Protein AF-K1ZB57-F1 (afdb_monomer)

pLDDT: mean 77.75, std 19.54, range [36.69, 97.5]

Mean predicted aligned error: 18.82 Å

Nearest PDB structures (foldseek):
  8wiw-assembly1_Z  TM=5.796E-01  e=3.115E-02  Salmonella enterica subsp. enterica serovar Typhimurium str. LT2
  8vib-assembly1_G  TM=6.689E-01  e=2.866E-01  Salmonella enterica subsp. enterica serovar Typhimurium

Radius of gyration: 45.3 Å; Cα contacts (8 Å, |Δi|>4): 46; chains: 1; bounding box: 82×25×127 Å

Foldseek 3Di:
DVVVVVVVVVVVVVVPDPPPPDPPPPDPDDDPDDDDDDDDDPPPDPPDPPDPVVVVVVVVVVVVVVVVVVVVVVVVVVVVVVVVVVVVVVVVVVVVVVVVVVVVVVVVVLVVVVVVLVVVVCCLVPPPVLVVVLVVLLPDDLLVSQVVLVVDDLVSSLSSLVNHDPVSSVSNLVNHDVVVSVVSVVCNVVPVCSVVVSPPPDD

Structure (mmCIF, N/CA/C/O backbone):
data_AF-K1ZB57-F1
#
_entry.id   AF-K1ZB57-F1
#
loop_
_atom_site.group_PDB
_atom_site.id
_atom_site.type_symbol
_atom_site.label_atom_id
_atom_site.label_alt_id
_atom_site.label_comp_id
_atom_site.label_asym_id
_atom_site.label_entity_id
_atom_site.label_seq_id
_atom_site.pdbx_PDB_ins_code
_atom_site.Cartn_x
_atom_site.Cartn_y
_atom_site.Cartn_z
_atom_site.occupancy
_atom_site.B_iso_or_equiv
_atom_site.auth_seq_id
_atom_site.auth_comp_id
_atom_site.auth_asym_id
_atom_site.auth_atom_id
_atom_site.pdbx_PDB_model_num
ATOM 1 N N . MET A 1 1 ? -16.389 -3.409 -27.175 1.00 56.75 1 MET A N 1
ATOM 2 C CA . MET A 1 1 ? -15.040 -2.870 -26.870 1.00 56.75 1 MET A CA 1
ATOM 3 C C . MET A 1 1 ? -13.930 -3.531 -27.690 1.00 56.75 1 MET A C 1
ATOM 5 O O . MET A 1 1 ? -13.145 -2.800 -28.272 1.00 56.75 1 MET A O 1
ATOM 9 N N . LYS A 1 2 ? -13.883 -4.867 -27.835 1.00 55.66 2 LYS A N 1
ATOM 10 C CA . LYS A 1 2 ? -12.853 -5.558 -28.648 1.00 55.66 2 LYS A CA 1
ATOM 11 C C . LYS A 1 2 ? -12.870 -5.221 -30.154 1.00 55.66 2 LYS A C 1
ATOM 13 O O . LYS A 1 2 ? -11.812 -5.126 -30.757 1.00 55.66 2 LYS A O 1
ATOM 18 N N . THR A 1 3 ? -14.037 -4.968 -30.748 1.00 61.59 3 THR A N 1
ATOM 19 C CA . THR A 1 3 ? -14.171 -4.613 -32.178 1.00 61.59 3 THR A CA 1
ATOM 20 C C . THR A 1 3 ? -13.650 -3.214 -32.516 1.00 61.59 3 THR A C 1
ATOM 22 O O . THR A 1 3 ? -13.116 -3.002 -33.598 1.00 61.59 3 THR A O 1
ATOM 25 N N . ILE A 1 4 ? -13.740 -2.276 -31.570 1.00 71.12 4 ILE A N 1
ATOM 26 C CA . ILE A 1 4 ? -13.261 -0.897 -31.745 1.00 71.12 4 ILE A CA 1
ATOM 27 C C . ILE A 1 4 ? -11.726 -0.871 -31.746 1.00 71.12 4 ILE A C 1
ATOM 29 O O . ILE A 1 4 ? -11.122 -0.207 -32.577 1.00 71.12 4 ILE A O 1
ATOM 33 N N . ILE A 1 5 ? -11.089 -1.670 -30.884 1.00 75.94 5 ILE A N 1
ATOM 34 C CA . ILE A 1 5 ? -9.623 -1.765 -30.796 1.00 75.94 5 ILE A CA 1
ATOM 35 C C . ILE A 1 5 ? -9.030 -2.383 -32.073 1.00 75.94 5 ILE A C 1
ATOM 37 O O . ILE A 1 5 ? -8.025 -1.893 -32.577 1.00 75.94 5 ILE A O 1
ATOM 41 N N . ILE A 1 6 ? -9.680 -3.403 -32.644 1.00 73.00 6 ILE A N 1
ATOM 42 C CA . ILE A 1 6 ? -9.234 -4.034 -33.899 1.00 73.00 6 ILE A CA 1
ATOM 43 C C . ILE A 1 6 ? -9.398 -3.074 -35.087 1.00 73.00 6 ILE A C 1
ATOM 45 O O . ILE A 1 6 ? -8.512 -2.999 -35.933 1.00 73.00 6 ILE A O 1
ATOM 49 N N . SER A 1 7 ? -10.479 -2.287 -35.124 1.00 72.69 7 SER A N 1
ATOM 50 C CA . SER A 1 7 ? -10.688 -1.263 -36.156 1.00 72.69 7 SER A CA 1
ATOM 51 C C . SER A 1 7 ? -9.638 -0.153 -36.095 1.00 72.69 7 SER A C 1
ATOM 53 O O . SER A 1 7 ? -9.154 0.277 -37.136 1.00 72.69 7 SER A O 1
ATOM 55 N N . VAL A 1 8 ? -9.268 0.306 -34.896 1.00 74.38 8 VAL A N 1
ATOM 56 C CA . VAL A 1 8 ? -8.243 1.348 -34.723 1.00 74.38 8 VAL A CA 1
ATOM 57 C C . VAL A 1 8 ? -6.857 0.817 -35.096 1.00 74.38 8 VAL A C 1
ATOM 59 O O . VAL A 1 8 ? -6.094 1.533 -35.733 1.00 74.38 8 VAL A O 1
ATOM 62 N N . LEU A 1 9 ? -6.560 -0.452 -34.793 1.00 69.88 9 LEU A N 1
ATOM 63 C CA . LEU A 1 9 ? -5.307 -1.108 -35.179 1.00 69.88 9 LEU A CA 1
ATOM 64 C C . LEU A 1 9 ? -5.180 -1.275 -36.707 1.00 69.88 9 LEU A C 1
ATOM 66 O O . LEU A 1 9 ? -4.103 -1.069 -37.260 1.00 69.88 9 LEU A O 1
ATOM 70 N N . LEU A 1 10 ? -6.283 -1.595 -37.396 1.00 65.06 10 LEU A N 1
ATOM 71 C CA . LEU A 1 10 ? -6.334 -1.709 -38.861 1.00 65.06 10 LEU A CA 1
ATOM 72 C C . LEU A 1 10 ? -6.166 -0.352 -39.560 1.00 65.06 10 LEU A C 1
ATOM 74 O O . LEU A 1 10 ? -5.477 -0.256 -40.576 1.00 65.06 10 LEU A O 1
ATOM 78 N N . ILE A 1 11 ? -6.742 0.708 -38.989 1.00 69.75 11 ILE A N 1
ATOM 79 C CA . ILE A 1 11 ? -6.579 2.075 -39.496 1.00 69.75 11 ILE A CA 1
ATOM 80 C C . ILE A 1 11 ? -5.142 2.566 -39.249 1.00 69.75 11 ILE A C 1
ATOM 82 O O . ILE A 1 11 ? -4.538 3.119 -40.162 1.00 69.75 11 ILE A O 1
ATOM 86 N N . LEU A 1 12 ? -4.542 2.288 -38.083 1.00 63.03 12 LEU A N 1
ATOM 87 C CA . LEU A 1 12 ? -3.146 2.660 -37.799 1.00 63.03 12 LEU A CA 1
ATOM 88 C C . LEU A 1 12 ? -2.140 1.940 -38.713 1.00 63.03 12 LEU A C 1
ATOM 90 O O . LEU A 1 12 ? -1.163 2.545 -39.142 1.00 63.03 12 LEU A O 1
ATOM 94 N N . MET A 1 13 ? -2.398 0.672 -39.049 1.00 63.56 13 MET A N 1
ATOM 95 C CA . MET A 1 13 ? -1.568 -0.106 -39.981 1.00 63.56 13 MET A CA 1
ATOM 96 C C . MET A 1 13 ? -1.677 0.374 -41.434 1.00 63.56 13 MET A C 1
ATOM 98 O O . MET A 1 13 ? -0.762 0.153 -42.218 1.00 63.56 13 MET A O 1
ATOM 102 N N . SER A 1 14 ? -2.755 1.081 -41.784 1.00 58.41 14 SER A N 1
ATOM 103 C CA . SER A 1 14 ? -2.936 1.675 -43.117 1.00 58.41 14 SER A CA 1
ATOM 104 C C . SER A 1 14 ? -2.217 3.024 -43.275 1.00 58.41 14 SER A C 1
ATOM 106 O O . SER A 1 14 ? -2.004 3.467 -44.398 1.00 58.41 14 SER A O 1
ATOM 108 N N . LEU A 1 15 ? -1.831 3.679 -42.170 1.00 58.81 15 LEU A N 1
ATOM 109 C CA . LEU A 1 15 ? -1.090 4.950 -42.178 1.00 58.81 15 LEU A CA 1
ATOM 110 C C . LEU A 1 15 ? 0.438 4.783 -42.109 1.00 58.81 15 LEU A C 1
ATOM 112 O O . LEU A 1 15 ? 1.160 5.768 -42.244 1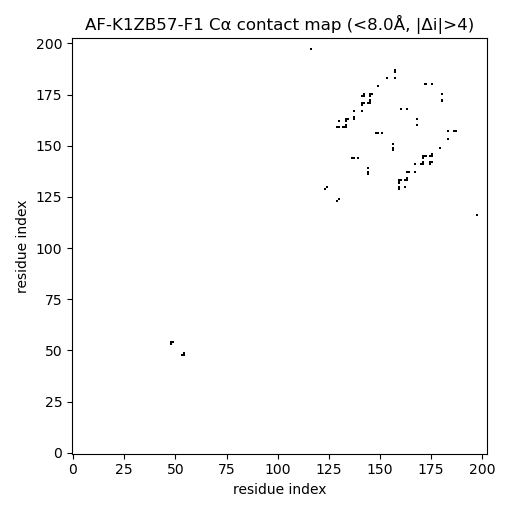.00 58.81 15 LEU A O 1
ATOM 116 N N . LEU A 1 16 ? 0.939 3.559 -41.919 1.00 51.00 16 LEU A N 1
ATOM 117 C CA . LEU A 1 16 ? 2.369 3.261 -41.800 1.00 51.00 16 LEU A CA 1
ATOM 118 C C . LEU A 1 16 ? 2.922 2.568 -43.053 1.00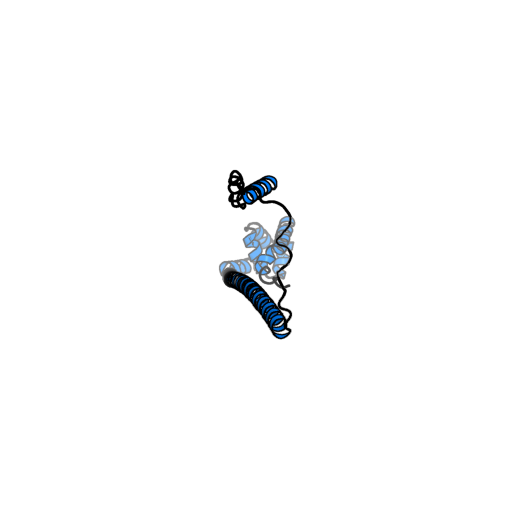 51.00 16 LEU A C 1
ATOM 120 O O . LEU A 1 16 ? 3.693 1.616 -42.973 1.00 51.00 16 LEU A O 1
ATOM 124 N N . ILE A 1 17 ? 2.509 3.049 -44.224 1.00 62.78 17 ILE A N 1
ATOM 125 C CA . ILE A 1 17 ? 3.143 2.729 -45.502 1.00 62.78 17 ILE A CA 1
ATOM 126 C C . ILE A 1 17 ? 3.428 4.071 -46.179 1.00 62.78 17 ILE A C 1
ATOM 128 O O . ILE A 1 17 ? 2.481 4.769 -46.544 1.00 62.78 17 ILE A O 1
ATOM 132 N N . PRO A 1 18 ? 4.695 4.496 -46.327 1.00 53.31 18 PRO A N 1
ATOM 133 C CA . PRO A 1 18 ? 4.988 5.670 -47.132 1.00 53.31 18 PRO A CA 1
ATOM 134 C C . PRO A 1 18 ? 4.554 5.402 -48.581 1.00 53.31 18 PRO A C 1
ATOM 136 O O . PRO A 1 18 ? 5.061 4.491 -49.234 1.00 53.31 18 PRO A O 1
ATOM 139 N N . CYS A 1 19 ? 3.616 6.215 -49.075 1.00 49.28 19 CYS A N 1
ATOM 140 C CA . CYS A 1 19 ? 3.081 6.241 -50.442 1.00 49.28 19 CYS A CA 1
ATOM 141 C C . CYS A 1 19 ? 4.107 6.640 -51.528 1.00 49.28 19 CYS A C 1
ATOM 143 O O . CYS A 1 19 ? 3.753 7.333 -52.473 1.00 49.28 19 CYS A O 1
ATOM 145 N N . ASN A 1 20 ? 5.363 6.199 -51.448 1.00 52.25 20 ASN A N 1
ATOM 146 C CA . ASN A 1 20 ? 6.396 6.518 -52.443 1.00 52.25 20 ASN A CA 1
ATOM 147 C C . ASN A 1 20 ? 6.833 5.294 -53.249 1.00 52.25 20 ASN A C 1
ATOM 149 O O . ASN A 1 20 ? 8.022 5.069 -53.464 1.00 52.25 20 ASN A O 1
ATOM 153 N N . LEU A 1 21 ? 5.873 4.497 -53.716 1.00 45.72 21 LEU A N 1
ATOM 154 C CA . LEU A 1 21 ? 6.177 3.400 -54.634 1.00 45.72 21 LEU A CA 1
ATOM 155 C C . LEU A 1 21 ? 5.156 3.256 -55.766 1.00 45.72 21 LEU A C 1
ATOM 157 O O . LEU A 1 21 ? 4.854 2.141 -56.174 1.00 45.72 21 LEU A O 1
ATOM 161 N N . LEU A 1 22 ? 4.618 4.372 -56.270 1.00 44.94 22 LEU A N 1
ATOM 162 C CA . LEU A 1 22 ? 3.714 4.349 -57.426 1.00 44.94 22 LEU A CA 1
ATOM 163 C C . LEU A 1 22 ? 3.945 5.478 -58.448 1.00 44.94 22 LEU A C 1
ATOM 165 O O . LEU A 1 22 ? 3.031 5.790 -59.195 1.00 44.94 22 LEU A O 1
ATOM 169 N N . ASP A 1 23 ? 5.158 6.041 -58.522 1.00 41.22 23 ASP A N 1
ATOM 170 C CA . ASP A 1 23 ? 5.529 7.028 -59.562 1.00 41.22 23 ASP A CA 1
ATOM 171 C C . ASP A 1 23 ? 6.801 6.665 -60.355 1.00 41.22 23 ASP A C 1
ATOM 173 O O . ASP A 1 23 ? 7.298 7.452 -61.154 1.00 41.22 23 ASP A O 1
ATOM 177 N N . ALA A 1 24 ? 7.330 5.447 -60.199 1.00 36.88 24 ALA A N 1
ATOM 178 C CA . ALA A 1 24 ? 8.541 5.011 -60.911 1.00 36.88 24 ALA A CA 1
ATOM 179 C C . ALA A 1 24 ? 8.282 3.995 -62.042 1.00 36.88 24 ALA A C 1
ATOM 181 O O . ALA A 1 24 ? 9.225 3.380 -62.531 1.00 36.88 24 ALA A O 1
ATOM 182 N N . VAL A 1 25 ? 7.025 3.805 -62.470 1.00 42.25 25 VAL A N 1
ATOM 183 C CA . VAL A 1 25 ? 6.668 2.880 -63.573 1.00 42.25 25 VAL A CA 1
ATOM 184 C C . VAL A 1 25 ? 6.238 3.606 -64.856 1.00 42.25 25 VAL A C 1
ATOM 186 O O . VAL A 1 25 ? 5.776 2.975 -65.799 1.00 42.25 25 VAL A O 1
ATOM 189 N N . ALA A 1 26 ? 6.421 4.924 -64.929 1.00 40.25 26 ALA A N 1
ATOM 190 C CA . ALA A 1 26 ? 6.058 5.738 -66.088 1.00 40.25 26 ALA A CA 1
ATOM 191 C C . ALA A 1 26 ? 7.267 6.518 -66.630 1.00 40.25 26 ALA A C 1
ATOM 193 O O . ALA A 1 26 ? 7.236 7.736 -66.707 1.00 40.25 26 ALA A O 1
ATOM 194 N N . TYR A 1 27 ? 8.355 5.821 -66.965 1.00 40.69 27 TYR A N 1
ATOM 195 C CA . TYR A 1 27 ? 9.405 6.332 -67.863 1.00 40.69 27 TYR A CA 1
ATOM 196 C C . TYR A 1 27 ? 10.178 5.147 -68.459 1.00 40.69 27 TYR A C 1
ATOM 198 O O . TYR A 1 27 ? 11.366 4.941 -68.231 1.00 40.69 27 TYR A O 1
ATOM 206 N N . ALA A 1 28 ? 9.455 4.296 -69.181 1.00 41.28 28 ALA A N 1
ATOM 207 C CA . ALA A 1 28 ? 10.030 3.214 -69.966 1.00 41.28 28 ALA A CA 1
ATOM 208 C C . ALA A 1 28 ? 9.318 3.152 -71.316 1.00 41.28 28 ALA A C 1
ATOM 210 O O . ALA A 1 28 ? 8.694 2.155 -71.651 1.00 41.28 28 ALA A O 1
ATOM 211 N N . GLU A 1 29 ? 9.386 4.232 -72.086 1.00 47.94 29 GLU A N 1
ATOM 212 C CA . GLU A 1 29 ? 9.063 4.164 -73.503 1.00 47.94 29 GLU A CA 1
ATOM 213 C C . GLU A 1 29 ? 9.848 5.243 -74.253 1.00 47.94 29 GLU A C 1
ATOM 215 O O . GLU A 1 29 ? 9.957 6.375 -73.792 1.00 47.94 29 GLU A O 1
ATOM 220 N N . GLU A 1 30 ? 10.409 4.840 -75.394 1.00 42.56 30 GLU A N 1
ATOM 221 C CA . GLU A 1 30 ? 10.991 5.688 -76.441 1.00 42.56 30 GLU A CA 1
ATOM 222 C C . GLU A 1 30 ? 12.479 6.093 -76.333 1.00 42.56 30 GLU A C 1
ATOM 224 O O . GLU A 1 30 ? 12.856 7.236 -76.099 1.00 42.56 30 GLU A O 1
ATOM 229 N N . ALA A 1 31 ? 13.357 5.132 -76.650 1.00 37.31 31 ALA A N 1
ATOM 230 C CA . ALA A 1 31 ? 14.605 5.405 -77.377 1.00 37.31 31 ALA A CA 1
ATOM 231 C C . ALA A 1 31 ? 15.022 4.184 -78.221 1.00 37.31 31 ALA A C 1
ATOM 233 O O . ALA A 1 31 ? 16.091 3.593 -78.057 1.00 37.31 31 ALA A O 1
ATOM 234 N N . THR A 1 32 ? 14.147 3.778 -79.141 1.00 49.09 32 THR A N 1
ATOM 235 C CA . THR A 1 32 ? 14.482 2.883 -80.252 1.00 49.09 32 THR A CA 1
ATOM 236 C C . THR A 1 32 ? 15.216 3.666 -81.337 1.00 49.09 32 THR A C 1
ATOM 238 O O . THR A 1 32 ? 14.582 4.276 -82.191 1.00 49.09 32 THR A O 1
ATOM 241 N N . ALA A 1 33 ? 16.549 3.638 -81.319 1.00 43.62 33 ALA A N 1
ATOM 242 C CA . ALA A 1 33 ? 17.384 3.813 -82.512 1.00 43.62 33 ALA A CA 1
ATOM 243 C C . ALA A 1 33 ? 18.835 3.414 -82.197 1.00 43.62 33 ALA A C 1
ATOM 245 O O . ALA A 1 33 ? 19.679 4.255 -81.896 1.00 43.62 33 ALA A O 1
ATOM 246 N N . ARG A 1 34 ? 19.146 2.115 -82.276 1.00 39.38 34 ARG A N 1
ATOM 247 C CA . ARG A 1 34 ? 20.519 1.674 -82.561 1.00 39.38 34 ARG A CA 1
ATOM 248 C C . ARG A 1 34 ? 20.578 1.242 -84.026 1.00 39.38 34 ARG A C 1
ATOM 250 O O . ARG A 1 34 ? 19.702 0.482 -84.442 1.00 39.38 34 ARG A O 1
ATOM 257 N N . PRO A 1 35 ? 21.561 1.718 -84.807 1.00 41.19 35 PRO A N 1
ATOM 258 C CA . PRO A 1 35 ? 21.750 1.255 -86.169 1.00 41.19 35 PRO A CA 1
ATOM 259 C C . PRO A 1 35 ? 22.158 -0.219 -86.140 1.00 41.19 35 PRO A C 1
ATOM 261 O O . PRO A 1 35 ? 23.024 -0.628 -85.367 1.00 41.19 35 PRO A O 1
ATOM 264 N N . SER A 1 36 ? 21.498 -1.010 -86.978 1.00 52.06 36 SER A N 1
ATOM 265 C CA . SER A 1 36 ? 21.870 -2.383 -87.290 1.00 52.06 36 SER A CA 1
ATOM 266 C C . SER A 1 36 ? 23.306 -2.427 -87.820 1.00 52.06 36 SER A C 1
ATOM 268 O O . SER A 1 36 ? 23.571 -1.892 -88.897 1.00 52.06 36 SER A O 1
ATOM 270 N N . LEU A 1 37 ? 24.210 -3.089 -87.099 1.00 42.03 37 LEU A N 1
ATOM 271 C CA . LEU A 1 37 ? 25.455 -3.611 -87.661 1.00 42.03 37 LEU A CA 1
ATOM 272 C C . LEU A 1 37 ? 25.534 -5.113 -87.403 1.00 42.03 37 LEU A C 1
ATOM 274 O O . LEU A 1 37 ? 25.059 -5.616 -86.386 1.00 42.03 37 LEU A O 1
ATOM 278 N N . SER A 1 38 ? 26.032 -5.798 -88.425 1.00 45.72 38 SER A N 1
ATOM 279 C CA . SER A 1 38 ? 25.904 -7.225 -88.668 1.00 45.72 38 SER A CA 1
ATOM 280 C C . SER A 1 38 ? 26.697 -8.093 -87.686 1.00 45.72 38 SER A C 1
ATOM 282 O O . SER A 1 38 ? 27.644 -7.613 -87.063 1.00 45.72 38 SER A O 1
ATOM 284 N N . PRO A 1 39 ? 26.327 -9.382 -87.579 1.00 57.97 39 PRO A N 1
ATOM 285 C CA . PRO A 1 39 ? 27.068 -10.379 -86.818 1.00 57.97 39 PRO A CA 1
ATOM 286 C C . PRO A 1 39 ? 28.473 -10.583 -87.392 1.00 57.97 39 PRO A C 1
ATOM 288 O O . PRO A 1 39 ? 28.676 -10.428 -88.593 1.00 57.97 39 PRO A O 1
ATOM 291 N N . ASP A 1 40 ? 29.380 -11.011 -86.517 1.00 45.41 40 ASP A N 1
ATOM 292 C CA . ASP A 1 40 ? 30.661 -11.644 -86.845 1.00 45.41 40 ASP A CA 1
ATOM 293 C C . ASP A 1 40 ? 31.819 -10.694 -87.194 1.00 45.41 40 ASP A C 1
ATOM 295 O O . ASP A 1 40 ? 32.168 -10.591 -88.358 1.00 45.41 40 ASP A O 1
ATOM 299 N N . GLU A 1 41 ? 32.468 -10.063 -86.192 1.00 50.34 41 GLU A N 1
ATOM 300 C CA . GLU A 1 41 ? 33.947 -9.880 -86.212 1.00 50.34 41 GLU A CA 1
ATOM 301 C C . GLU A 1 41 ? 34.644 -9.289 -84.958 1.00 50.34 41 GLU A C 1
ATOM 303 O O . GLU A 1 41 ? 35.818 -8.954 -85.038 1.00 50.34 41 GLU A O 1
ATOM 308 N N . GLU A 1 42 ? 34.041 -9.223 -83.760 1.00 42.28 42 GLU A N 1
ATOM 309 C CA . GLU A 1 42 ? 34.760 -8.699 -82.565 1.00 42.28 42 GLU A CA 1
ATOM 310 C C . GLU A 1 42 ? 34.701 -9.599 -81.314 1.00 42.28 42 GLU A C 1
ATOM 312 O O . GLU A 1 42 ? 34.558 -9.139 -80.186 1.00 42.28 42 GLU A O 1
ATOM 317 N N . LEU A 1 43 ? 34.876 -10.915 -81.481 1.00 50.06 43 LEU A N 1
ATOM 318 C CA . LEU A 1 43 ? 35.172 -11.835 -80.362 1.00 50.06 43 LEU A CA 1
ATOM 319 C C . LEU A 1 43 ? 36.491 -12.596 -80.543 1.00 50.06 43 LEU A C 1
ATOM 321 O O . LEU A 1 43 ? 36.644 -13.742 -80.123 1.00 50.06 43 LEU A O 1
ATOM 325 N N . LYS A 1 44 ? 37.484 -11.950 -81.156 1.00 51.44 44 LYS A N 1
ATOM 326 C CA . LYS A 1 44 ? 38.844 -12.487 -81.250 1.00 51.44 44 LYS A CA 1
ATOM 327 C C . LYS A 1 44 ? 39.870 -11.366 -81.179 1.00 51.44 44 LYS A C 1
ATOM 329 O O . LYS A 1 44 ? 40.502 -11.071 -82.177 1.00 51.44 44 LYS A O 1
ATOM 334 N N . ASN A 1 45 ? 40.007 -10.739 -80.011 1.00 50.69 45 ASN A N 1
ATOM 335 C CA . ASN A 1 45 ? 41.282 -10.230 -79.482 1.00 50.69 45 ASN A CA 1
ATOM 336 C C . ASN A 1 45 ? 41.034 -9.417 -78.199 1.00 50.69 45 ASN A C 1
ATOM 338 O O . ASN A 1 45 ? 41.213 -8.204 -78.166 1.00 50.69 45 ASN A O 1
ATOM 342 N N . ILE A 1 46 ? 40.626 -10.091 -77.128 1.00 44.72 46 ILE A N 1
ATOM 343 C CA . ILE A 1 46 ? 40.926 -9.605 -75.781 1.00 44.72 46 ILE A CA 1
ATOM 344 C C . ILE A 1 46 ? 41.855 -10.664 -75.206 1.00 44.72 46 ILE A C 1
ATOM 346 O O . ILE A 1 46 ? 41.413 -11.629 -74.587 1.00 44.72 46 ILE A O 1
ATOM 350 N N . ASN A 1 47 ? 43.144 -10.566 -75.534 1.00 61.38 47 ASN A N 1
ATOM 351 C CA . ASN A 1 47 ? 44.156 -11.375 -74.869 1.00 61.38 47 ASN A CA 1
ATOM 352 C C . ASN A 1 47 ? 44.080 -11.055 -73.372 1.00 61.38 47 ASN A C 1
ATOM 354 O O . ASN A 1 47 ? 44.419 -9.948 -72.957 1.00 61.38 47 ASN A O 1
ATOM 358 N N . ALA A 1 48 ? 43.607 -12.013 -72.572 1.00 57.47 48 ALA A N 1
ATOM 359 C CA . ALA A 1 48 ? 43.806 -11.973 -71.133 1.00 57.47 48 ALA A CA 1
ATOM 360 C C . ALA A 1 48 ? 45.322 -11.858 -70.870 1.00 57.47 48 ALA A C 1
ATOM 362 O O . ALA A 1 48 ? 46.091 -12.559 -71.544 1.00 57.47 48 ALA A O 1
ATOM 363 N N . PRO A 1 49 ? 45.764 -10.982 -69.948 1.00 55.50 49 PRO A N 1
ATOM 364 C CA . PRO A 1 49 ? 47.181 -10.798 -69.655 1.00 55.50 49 PRO A CA 1
ATOM 365 C C . PRO A 1 49 ? 47.788 -12.159 -69.304 1.00 55.50 49 PRO A C 1
ATOM 367 O O . PRO A 1 49 ? 47.365 -12.829 -68.365 1.00 55.50 49 PRO A O 1
ATOM 370 N N . THR A 1 50 ? 48.682 -12.636 -70.171 1.00 59.19 50 THR A N 1
ATOM 371 C CA . THR A 1 50 ? 49.225 -14.006 -70.135 1.00 59.19 50 THR A CA 1
ATOM 372 C C . THR A 1 50 ? 50.558 -14.064 -69.377 1.00 59.19 50 THR A C 1
ATOM 374 O O . THR A 1 50 ? 51.271 -15.066 -69.418 1.00 59.19 50 THR A O 1
ATOM 377 N N . ASP A 1 51 ? 50.914 -12.983 -68.689 1.00 65.81 51 ASP A N 1
ATOM 378 C CA . ASP A 1 51 ? 52.050 -12.858 -67.791 1.00 65.81 51 ASP A CA 1
ATOM 379 C C . ASP A 1 51 ? 51.607 -13.072 -66.334 1.00 65.81 51 ASP A C 1
ATOM 381 O O . ASP A 1 51 ? 50.608 -12.530 -65.859 1.00 65.81 51 ASP A O 1
ATOM 385 N N . ARG A 1 52 ? 52.353 -13.920 -65.614 1.00 63.81 52 ARG A N 1
ATOM 386 C CA . ARG A 1 52 ? 52.020 -14.341 -64.240 1.00 63.81 52 ARG A CA 1
ATOM 387 C C . ARG A 1 52 ? 51.913 -13.160 -63.273 1.00 63.81 52 ARG A C 1
ATOM 389 O O . ARG A 1 52 ? 51.017 -13.156 -62.441 1.00 63.81 52 ARG A O 1
ATOM 396 N N . GLU A 1 53 ? 52.773 -12.156 -63.430 1.00 72.88 53 GLU A N 1
ATOM 397 C CA . GLU A 1 53 ? 52.810 -10.971 -62.563 1.00 72.88 53 GLU A CA 1
ATOM 398 C C . GLU A 1 53 ? 51.538 -10.122 -62.672 1.00 72.88 53 GLU A C 1
ATOM 400 O O . GLU A 1 53 ? 51.004 -9.688 -61.651 1.00 72.88 53 GLU A O 1
ATOM 405 N N . SER A 1 54 ? 50.996 -9.938 -63.881 1.00 71.06 54 SER A N 1
ATOM 406 C CA . SER A 1 54 ? 49.723 -9.236 -64.063 1.00 71.06 54 SER A CA 1
ATOM 407 C C . SER A 1 54 ? 48.566 -10.004 -63.422 1.00 71.06 54 SER A C 1
ATOM 409 O O . SER A 1 54 ? 47.746 -9.408 -62.728 1.00 71.06 54 SER A O 1
ATOM 411 N N . ASN A 1 55 ? 48.511 -11.330 -63.587 1.00 80.62 55 ASN A N 1
ATOM 412 C CA . ASN A 1 55 ? 47.466 -12.160 -62.981 1.00 80.62 55 ASN A CA 1
ATOM 413 C C . ASN A 1 55 ? 47.522 -12.154 -61.438 1.00 80.62 55 ASN A C 1
ATOM 415 O O . ASN A 1 55 ? 46.478 -12.065 -60.793 1.00 80.62 55 ASN A O 1
ATOM 419 N N . ASP A 1 56 ? 48.721 -12.179 -60.850 1.00 86.12 56 ASP A N 1
ATOM 420 C CA . ASP A 1 56 ? 48.911 -12.076 -59.397 1.00 86.12 56 ASP A CA 1
ATOM 421 C C . ASP A 1 56 ? 48.454 -10.704 -58.864 1.00 86.12 56 ASP A C 1
ATOM 423 O O . ASP A 1 56 ? 47.768 -10.635 -57.841 1.00 86.12 56 ASP A O 1
ATOM 427 N N . LEU A 1 57 ? 48.712 -9.619 -59.608 1.00 86.44 57 LEU A N 1
ATOM 428 C CA . LEU A 1 57 ? 48.227 -8.276 -59.274 1.00 86.44 57 LEU A CA 1
ATOM 429 C C . LEU A 1 57 ? 46.690 -8.173 -59.308 1.00 86.44 57 LEU A C 1
ATOM 431 O O . LEU A 1 57 ? 46.098 -7.556 -58.420 1.00 86.44 57 LEU A O 1
ATOM 435 N N . TYR A 1 58 ? 46.024 -8.791 -60.292 1.00 85.62 58 TYR A N 1
ATOM 436 C CA . TYR A 1 58 ? 44.554 -8.837 -60.341 1.00 85.62 58 TYR A CA 1
ATOM 437 C C . TYR A 1 58 ? 43.958 -9.632 -59.173 1.00 85.62 58 TYR A C 1
ATOM 439 O O . TYR A 1 58 ? 42.939 -9.222 -58.613 1.00 85.62 58 TYR A O 1
ATOM 447 N N . ILE A 1 59 ? 44.587 -10.745 -58.782 1.00 88.56 59 ILE A N 1
ATOM 448 C CA . ILE A 1 59 ? 44.150 -11.569 -57.647 1.00 88.56 59 ILE A CA 1
ATOM 449 C C . ILE A 1 59 ? 44.310 -10.806 -56.325 1.00 88.56 59 ILE A C 1
ATOM 451 O O . ILE A 1 59 ? 43.413 -10.844 -55.479 1.00 88.56 59 ILE A O 1
ATOM 455 N N . ASP A 1 60 ? 45.425 -10.101 -56.142 1.00 91.94 60 ASP A N 1
ATOM 456 C CA . ASP A 1 60 ? 45.668 -9.300 -54.943 1.00 91.94 60 ASP A CA 1
ATOM 457 C C . ASP A 1 60 ? 44.707 -8.110 -54.848 1.00 91.94 60 ASP A C 1
ATOM 459 O O . ASP A 1 60 ? 44.137 -7.872 -53.779 1.00 91.94 60 ASP A O 1
ATOM 463 N N . LEU A 1 61 ? 44.433 -7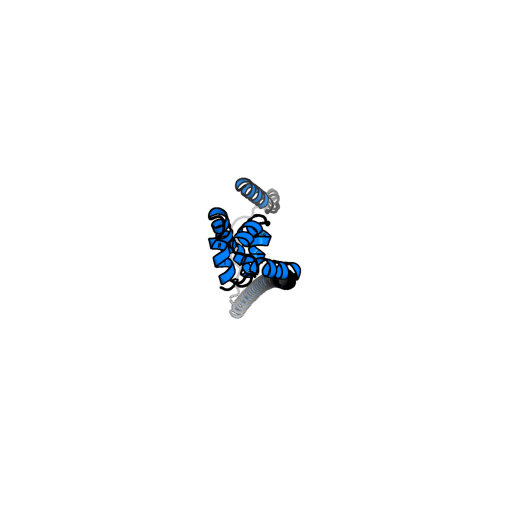.431 -55.967 1.00 91.00 61 LEU A N 1
ATOM 464 C CA . LEU A 1 61 ? 43.432 -6.367 -56.030 1.00 91.00 61 LEU A CA 1
ATOM 465 C C . LEU A 1 61 ? 42.022 -6.889 -55.717 1.00 91.00 61 LEU A C 1
ATOM 467 O O . LEU A 1 61 ? 41.299 -6.270 -54.939 1.00 91.00 61 LEU A O 1
ATOM 471 N N . ALA A 1 62 ? 41.636 -8.043 -56.270 1.00 90.44 62 ALA A N 1
ATOM 472 C CA . ALA A 1 62 ? 40.342 -8.664 -55.986 1.00 90.44 62 ALA A CA 1
ATOM 473 C C . ALA A 1 62 ? 40.194 -9.015 -54.496 1.00 90.44 62 ALA A C 1
ATOM 475 O O . ALA A 1 62 ? 39.163 -8.731 -53.884 1.00 90.44 62 ALA A O 1
ATOM 476 N N . ARG A 1 63 ? 41.250 -9.559 -53.879 1.00 93.56 63 ARG A N 1
ATOM 477 C CA . ARG A 1 63 ? 41.264 -9.880 -52.446 1.00 93.56 63 ARG A CA 1
ATOM 478 C C . ARG A 1 63 ? 41.150 -8.628 -51.576 1.00 93.56 63 ARG A C 1
ATOM 480 O O . ARG A 1 63 ? 40.496 -8.669 -50.534 1.00 93.56 63 ARG A O 1
ATOM 487 N N . GLU A 1 64 ? 41.778 -7.529 -51.984 1.00 94.38 64 GLU A N 1
ATOM 488 C CA . GLU A 1 64 ? 41.704 -6.257 -51.265 1.00 94.38 64 GLU A CA 1
ATOM 489 C C . GLU A 1 64 ? 40.316 -5.612 -51.373 1.00 94.38 64 GLU A C 1
ATOM 491 O O . GLU A 1 64 ? 39.789 -5.115 -50.378 1.00 94.38 64 GLU A O 1
ATOM 496 N N . ILE A 1 65 ? 39.668 -5.705 -52.538 1.00 93.00 65 ILE A N 1
ATOM 497 C CA . ILE A 1 65 ? 38.273 -5.276 -52.718 1.00 93.00 65 ILE A CA 1
ATOM 498 C C . ILE A 1 65 ? 37.348 -6.077 -51.793 1.00 93.00 65 ILE A C 1
ATOM 500 O O . ILE A 1 65 ? 36.584 -5.482 -51.035 1.00 93.00 65 ILE A O 1
ATOM 504 N N . GLU A 1 66 ? 37.464 -7.409 -51.766 1.00 93.12 66 GLU A N 1
ATOM 505 C CA . GLU A 1 66 ? 36.654 -8.255 -50.878 1.00 93.12 66 GLU A CA 1
ATOM 506 C C . GLU A 1 66 ? 36.879 -7.949 -49.390 1.00 93.12 66 GLU A C 1
ATOM 508 O 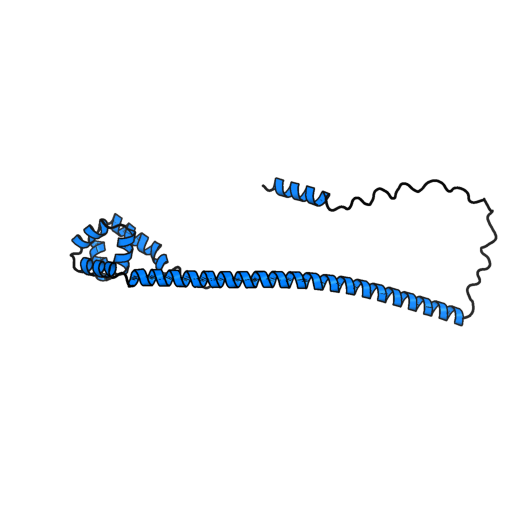O . GLU A 1 66 ? 35.949 -8.031 -48.584 1.00 93.12 66 GLU A O 1
ATOM 513 N N . ARG A 1 67 ? 38.117 -7.624 -48.995 1.00 94.81 67 ARG A N 1
ATOM 514 C CA . ARG A 1 67 ? 38.432 -7.185 -47.627 1.00 94.81 67 ARG A CA 1
ATOM 515 C C . ARG A 1 67 ? 37.773 -5.851 -47.319 1.00 94.81 67 ARG A C 1
ATOM 517 O O . ARG A 1 67 ? 37.046 -5.773 -46.336 1.00 94.81 67 ARG A O 1
ATOM 524 N N . SER A 1 68 ? 37.940 -4.858 -48.188 1.00 94.31 68 SER A N 1
ATOM 525 C CA . SER A 1 68 ? 37.333 -3.537 -48.024 1.00 94.31 68 SER A CA 1
ATOM 526 C C . SER A 1 68 ? 35.806 -3.611 -47.939 1.00 94.31 68 SER A C 1
ATOM 528 O O . SER A 1 68 ? 35.191 -2.969 -47.088 1.00 94.31 68 SER A O 1
ATOM 530 N N . GLU A 1 69 ? 35.170 -4.436 -48.771 1.00 93.62 69 GLU A N 1
ATOM 531 C CA . GLU A 1 69 ? 33.724 -4.653 -48.723 1.00 93.62 69 GLU A CA 1
ATOM 532 C C . GLU A 1 69 ? 33.288 -5.367 -47.444 1.00 93.62 69 GLU A C 1
ATOM 534 O O . GLU A 1 69 ? 32.294 -4.976 -46.827 1.00 93.62 69 GLU A O 1
ATOM 539 N N . ARG A 1 70 ? 34.032 -6.390 -47.008 1.00 94.75 70 ARG A N 1
ATOM 540 C CA . ARG A 1 70 ? 33.770 -7.077 -45.738 1.00 94.75 70 ARG A CA 1
ATOM 541 C C . ARG A 1 70 ? 33.881 -6.107 -44.564 1.00 94.75 70 ARG A C 1
ATOM 543 O O . ARG A 1 70 ? 32.986 -6.095 -43.723 1.00 94.75 70 ARG A O 1
ATOM 550 N N . ASP A 1 71 ? 34.906 -5.266 -44.546 1.00 94.75 71 ASP A N 1
ATOM 551 C CA . ASP A 1 71 ? 35.128 -4.284 -43.488 1.00 94.75 71 ASP A CA 1
ATOM 552 C C . ASP A 1 71 ? 34.030 -3.218 -43.479 1.00 94.75 71 ASP A C 1
ATOM 554 O O . ASP A 1 71 ? 33.489 -2.920 -42.417 1.00 94.75 71 ASP A O 1
ATOM 558 N N . ARG A 1 72 ? 33.594 -2.724 -44.647 1.00 94.00 72 ARG A N 1
ATOM 559 C CA . ARG A 1 72 ? 32.434 -1.817 -44.751 1.00 94.00 72 ARG A CA 1
ATOM 560 C C . ARG A 1 72 ? 31.151 -2.455 -44.227 1.00 94.00 72 ARG A C 1
ATOM 562 O O . ARG A 1 72 ? 30.375 -1.796 -43.539 1.00 94.00 72 ARG A O 1
ATOM 569 N N . ARG A 1 73 ? 30.917 -3.735 -44.530 1.00 93.81 73 ARG A N 1
ATOM 570 C CA . ARG A 1 73 ? 29.746 -4.472 -44.024 1.00 93.81 73 ARG A CA 1
ATOM 571 C C . ARG A 1 73 ? 29.803 -4.641 -42.512 1.00 93.81 73 ARG A C 1
ATOM 573 O O . ARG A 1 73 ? 28.782 -4.467 -41.853 1.00 93.81 73 ARG A O 1
ATOM 580 N N . ILE A 1 74 ? 30.975 -4.974 -41.974 1.00 95.06 74 ILE A N 1
ATOM 581 C CA . ILE A 1 74 ? 31.180 -5.104 -40.531 1.00 95.06 74 ILE A CA 1
ATOM 582 C C . ILE A 1 74 ? 30.954 -3.749 -39.863 1.00 95.06 74 ILE A C 1
ATOM 584 O O . ILE A 1 74 ? 30.141 -3.689 -38.953 1.00 95.06 74 ILE A O 1
ATOM 588 N N . GLN A 1 75 ? 31.576 -2.677 -40.359 1.00 94.06 75 GLN A N 1
ATOM 589 C CA . GLN A 1 75 ? 31.424 -1.319 -39.826 1.00 94.06 75 GLN A CA 1
ATOM 590 C C . GLN A 1 75 ? 29.968 -0.840 -39.846 1.00 94.06 75 GLN A C 1
ATOM 592 O O . GLN A 1 75 ? 29.473 -0.323 -38.847 1.00 94.06 75 GLN A O 1
ATOM 597 N N . GLY A 1 76 ? 29.252 -1.057 -40.953 1.00 94.62 76 GLY A N 1
ATOM 598 C CA . GLY A 1 76 ? 27.832 -0.716 -41.033 1.00 94.62 76 GLY A CA 1
ATOM 599 C C . GLY A 1 76 ? 26.988 -1.511 -40.035 1.00 94.62 76 GLY A C 1
ATOM 600 O O . GLY A 1 76 ? 26.133 -0.951 -39.355 1.00 94.62 76 GLY A O 1
ATOM 601 N N . ASN A 1 77 ? 27.254 -2.811 -39.887 1.00 95.00 77 ASN A N 1
ATOM 602 C CA . ASN A 1 77 ? 26.530 -3.650 -38.935 1.00 95.00 77 ASN A CA 1
ATOM 603 C C . ASN A 1 77 ? 26.860 -3.302 -37.472 1.00 95.00 77 ASN A C 1
ATOM 605 O O . ASN A 1 77 ? 25.968 -3.322 -36.628 1.00 95.00 77 ASN A O 1
ATOM 609 N N . THR A 1 78 ? 28.116 -2.963 -37.161 1.00 94.06 78 THR A N 1
ATOM 610 C CA . THR A 1 78 ? 28.508 -2.515 -35.817 1.00 94.06 78 THR A CA 1
ATOM 611 C C . THR A 1 78 ? 27.860 -1.184 -35.477 1.00 94.06 78 THR A C 1
ATOM 613 O O . THR A 1 78 ? 27.346 -1.046 -34.376 1.00 94.06 78 THR A O 1
ATOM 616 N N . GLN A 1 79 ? 27.789 -0.249 -36.427 1.00 95.81 79 GLN A N 1
ATOM 617 C CA . GLN A 1 79 ? 27.146 1.045 -36.208 1.00 95.81 79 GLN A CA 1
ATOM 618 C C . GLN A 1 79 ? 25.646 0.894 -35.917 1.00 95.81 79 GLN A C 1
ATOM 620 O O . GLN A 1 79 ? 25.145 1.448 -34.943 1.00 95.81 79 GLN A O 1
ATOM 625 N N . LEU A 1 80 ? 24.937 0.068 -36.694 1.00 94.38 80 LEU A N 1
ATOM 626 C CA . LEU A 1 80 ? 23.522 -0.227 -36.438 1.00 94.38 80 LEU A CA 1
ATOM 627 C C . LEU A 1 80 ? 23.308 -0.906 -35.076 1.00 94.38 80 LEU A C 1
ATOM 629 O O . LEU A 1 80 ? 22.339 -0.615 -34.373 1.00 94.38 80 LEU A O 1
ATOM 633 N N . ALA A 1 81 ? 24.212 -1.809 -34.687 1.00 95.31 81 ALA A N 1
ATOM 634 C CA . ALA A 1 81 ? 24.159 -2.454 -33.381 1.00 95.31 81 ALA A CA 1
ATOM 635 C C . ALA A 1 81 ? 24.405 -1.453 -32.238 1.00 95.31 81 ALA A C 1
ATOM 637 O O . ALA A 1 81 ? 23.692 -1.492 -31.236 1.00 95.31 81 ALA A O 1
ATOM 638 N N . GLU A 1 82 ? 25.369 -0.543 -32.386 1.00 95.75 82 GLU A N 1
ATOM 639 C CA . GLU A 1 82 ? 25.672 0.510 -31.410 1.00 95.75 82 GLU A CA 1
ATOM 640 C C . GLU A 1 82 ? 24.502 1.482 -31.235 1.00 95.75 82 GLU A C 1
ATOM 642 O O . GLU A 1 82 ? 24.122 1.789 -30.103 1.00 95.75 82 GLU A O 1
ATOM 647 N N . GLU A 1 83 ? 23.871 1.905 -32.332 1.00 96.12 83 GLU A N 1
ATOM 648 C CA . GLU A 1 83 ? 22.659 2.729 -32.302 1.00 96.12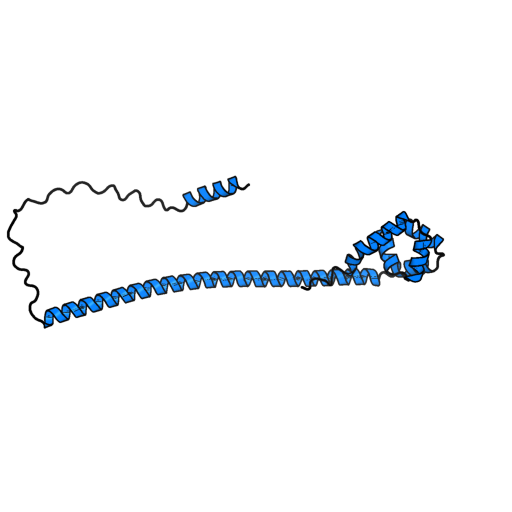 83 GLU A CA 1
ATOM 649 C C . GLU A 1 83 ? 21.517 2.009 -31.570 1.00 96.12 83 GLU A C 1
ATOM 651 O O . GLU A 1 83 ? 20.878 2.584 -30.684 1.00 96.12 83 GLU A O 1
ATOM 656 N N . GLY A 1 84 ? 21.307 0.721 -31.865 1.00 95.50 84 GLY A N 1
ATOM 657 C CA . GLY A 1 84 ? 20.314 -0.104 -31.177 1.00 95.50 84 GLY A CA 1
ATOM 658 C C . GLY A 1 84 ? 20.578 -0.225 -29.673 1.00 95.50 84 GLY A C 1
ATOM 659 O O . GLY A 1 84 ? 19.661 -0.068 -28.863 1.00 95.50 84 GLY A O 1
ATOM 660 N N . VAL A 1 85 ? 21.835 -0.447 -29.280 1.00 96.75 85 VAL A N 1
ATOM 661 C CA . VAL A 1 85 ? 22.238 -0.502 -27.867 1.00 96.75 85 VAL A CA 1
ATOM 662 C C . VAL A 1 85 ? 22.025 0.848 -27.185 1.00 96.75 85 VAL A C 1
ATOM 664 O O . VAL A 1 85 ? 21.508 0.879 -26.069 1.00 96.75 85 VAL A O 1
ATOM 667 N N . SER A 1 86 ? 22.361 1.958 -27.844 1.00 97.19 86 SER A N 1
ATOM 668 C CA . SER A 1 86 ? 22.182 3.307 -27.298 1.00 97.19 86 SER A CA 1
ATOM 669 C C . SER A 1 86 ? 20.708 3.625 -27.019 1.00 97.19 86 SER A C 1
ATOM 671 O O . SER A 1 86 ? 20.365 4.088 -25.928 1.00 97.19 86 SER A O 1
ATOM 673 N N . LEU A 1 87 ? 19.814 3.295 -27.957 1.00 96.75 87 LEU A N 1
ATOM 674 C CA . LEU A 1 87 ? 18.370 3.481 -27.786 1.00 96.75 87 LEU A CA 1
ATOM 675 C C . LEU A 1 87 ? 17.822 2.654 -26.618 1.00 96.75 87 LEU A C 1
ATOM 677 O O . LEU A 1 87 ? 17.089 3.177 -25.776 1.00 96.75 87 LEU A O 1
ATOM 681 N N . LEU A 1 88 ? 18.208 1.377 -26.532 1.00 96.75 88 LEU A N 1
ATOM 682 C CA . LEU A 1 88 ? 17.787 0.500 -25.439 1.00 96.75 88 LEU A CA 1
ATOM 683 C C . LEU A 1 88 ? 18.323 0.978 -24.087 1.00 96.75 88 LEU A C 1
ATOM 685 O O . LEU A 1 88 ? 17.591 0.959 -23.100 1.00 96.75 88 LEU A O 1
ATOM 689 N N . GLN A 1 89 ? 19.569 1.452 -24.027 1.00 97.12 89 GLN A N 1
ATOM 690 C CA . GLN A 1 89 ? 20.132 2.043 -22.812 1.00 97.12 89 GLN A CA 1
ATOM 691 C C . GLN A 1 89 ? 19.354 3.289 -22.373 1.00 97.12 89 GLN A C 1
ATOM 693 O O . GLN A 1 89 ? 19.083 3.445 -21.181 1.00 97.12 89 GLN A O 1
ATOM 698 N N . GLY A 1 90 ? 18.945 4.140 -23.318 1.00 96.94 90 GLY A N 1
ATOM 699 C CA . GLY A 1 90 ? 18.078 5.288 -23.047 1.00 96.94 90 GLY A CA 1
ATOM 700 C C . GLY A 1 90 ? 16.740 4.872 -22.432 1.00 96.94 90 GLY A C 1
ATOM 701 O O . GLY A 1 90 ? 16.376 5.364 -21.364 1.00 96.94 90 GLY A O 1
ATOM 702 N N . GLN A 1 91 ? 16.059 3.900 -23.046 1.00 96.69 91 GLN A N 1
ATOM 703 C CA . GLN A 1 91 ? 14.789 3.365 -22.540 1.00 96.69 91 GLN A CA 1
ATOM 704 C C . GLN A 1 91 ? 14.937 2.724 -21.156 1.00 96.69 91 GLN A C 1
ATOM 706 O O . GLN A 1 91 ? 14.099 2.934 -20.282 1.00 96.69 91 GLN A O 1
ATOM 711 N N . ILE A 1 92 ? 16.009 1.958 -20.925 1.00 97.44 92 ILE A N 1
ATOM 712 C CA . ILE A 1 92 ? 16.283 1.353 -19.615 1.00 97.44 92 ILE A CA 1
ATOM 713 C C . ILE A 1 92 ? 16.465 2.441 -18.558 1.00 97.44 92 ILE A C 1
ATOM 715 O O . ILE A 1 92 ? 15.896 2.328 -17.475 1.00 97.44 92 ILE A O 1
ATOM 719 N N . LYS A 1 93 ? 17.212 3.504 -18.867 1.00 97.50 93 LYS A N 1
ATOM 720 C CA . LYS A 1 93 ? 17.450 4.609 -17.935 1.00 97.50 93 LYS A CA 1
ATOM 721 C C . LYS A 1 93 ? 16.165 5.365 -17.591 1.00 97.50 93 LYS A C 1
ATOM 723 O O . LYS A 1 93 ? 15.942 5.680 -16.426 1.00 97.50 93 LYS A O 1
ATOM 728 N N . GLU A 1 94 ? 15.312 5.625 -18.578 1.00 97.25 94 GLU A N 1
ATOM 729 C CA . GLU A 1 94 ? 14.001 6.250 -18.364 1.00 97.25 94 GLU A CA 1
ATOM 730 C C . GLU A 1 94 ? 13.113 5.385 -17.460 1.00 97.25 94 GLU A C 1
ATOM 732 O O . GLU A 1 94 ? 12.566 5.865 -16.468 1.00 97.25 94 GLU A O 1
ATOM 737 N N . ARG A 1 95 ? 13.053 4.078 -17.738 1.00 96.44 95 ARG A N 1
ATOM 738 C CA . ARG A 1 95 ? 12.284 3.116 -16.936 1.00 96.44 95 ARG A CA 1
ATOM 739 C C . ARG A 1 95 ? 12.833 2.980 -15.519 1.00 96.44 95 ARG A C 1
ATOM 741 O O . ARG A 1 95 ? 12.058 2.834 -14.582 1.00 96.44 95 ARG A O 1
ATOM 748 N N . GLN A 1 96 ? 14.152 3.035 -15.343 1.00 96.56 96 GLN A N 1
ATOM 749 C CA . GLN A 1 96 ? 14.777 3.043 -14.020 1.00 96.56 96 GLN A CA 1
ATOM 750 C C . GLN A 1 96 ? 14.390 4.292 -13.224 1.00 96.56 96 GLN A C 1
ATOM 752 O O . GLN A 1 96 ? 13.999 4.158 -12.068 1.00 96.56 96 GLN A O 1
ATOM 757 N N . ALA A 1 97 ? 14.418 5.477 -13.840 1.00 96.62 97 ALA A N 1
ATOM 758 C CA . ALA A 1 97 ? 13.995 6.712 -13.180 1.00 96.62 97 ALA A CA 1
ATOM 759 C C . ALA A 1 97 ? 12.512 6.666 -12.762 1.00 96.62 97 ALA A C 1
ATOM 761 O O . ALA A 1 97 ? 12.176 7.014 -11.632 1.00 96.62 97 ALA A O 1
ATOM 762 N N . GLU A 1 98 ? 11.635 6.158 -13.635 1.00 96.75 98 GLU A N 1
ATOM 763 C CA . GLU A 1 98 ? 10.212 5.963 -13.322 1.00 96.75 98 GLU A CA 1
ATOM 764 C C . GLU A 1 98 ? 10.014 5.011 -12.128 1.00 96.75 98 GLU A C 1
ATOM 766 O O . GLU A 1 98 ? 9.216 5.286 -11.227 1.00 96.75 98 GLU A O 1
ATOM 771 N N . LEU A 1 99 ? 10.767 3.905 -12.085 1.00 96.00 99 LEU A N 1
ATOM 772 C CA . LEU A 1 99 ? 10.722 2.952 -10.974 1.00 96.00 99 LEU A CA 1
ATOM 773 C C . LEU A 1 99 ? 11.210 3.566 -9.659 1.00 96.00 99 LEU A C 1
ATOM 775 O O . LEU A 1 99 ? 10.594 3.331 -8.619 1.00 96.00 99 LEU A O 1
ATOM 779 N N . GLU A 1 100 ? 12.281 4.360 -9.688 1.00 96.81 100 GLU A N 1
ATOM 780 C CA . GLU A 1 100 ? 12.785 5.058 -8.501 1.00 96.81 100 GLU A CA 1
ATOM 781 C C . GLU A 1 100 ? 11.758 6.048 -7.943 1.00 96.81 100 GLU A C 1
ATOM 783 O O . GLU A 1 100 ? 11.540 6.106 -6.730 1.00 96.81 100 GLU A O 1
ATOM 788 N N . ASP A 1 101 ? 11.090 6.807 -8.808 1.00 96.31 101 ASP A N 1
ATOM 789 C CA . ASP A 1 101 ? 10.066 7.760 -8.383 1.00 96.31 101 ASP A CA 1
ATOM 790 C C . ASP A 1 101 ? 8.818 7.056 -7.846 1.00 96.31 101 ASP A C 1
ATOM 792 O O . ASP A 1 101 ? 8.271 7.457 -6.812 1.00 96.31 101 ASP A O 1
ATOM 796 N N . LEU A 1 102 ? 8.410 5.944 -8.462 1.00 95.81 102 LEU A N 1
ATOM 797 C CA . LEU A 1 102 ? 7.334 5.114 -7.929 1.00 95.81 102 LEU A CA 1
ATOM 798 C C . LEU A 1 102 ? 7.699 4.539 -6.554 1.00 95.81 102 LEU A C 1
ATOM 800 O O . LEU A 1 102 ? 6.870 4.548 -5.642 1.00 95.81 102 LEU A O 1
ATOM 804 N N . GLN A 1 103 ? 8.942 4.093 -6.370 1.00 95.81 103 GLN A N 1
ATOM 805 C CA . GLN A 1 103 ? 9.423 3.579 -5.091 1.00 95.81 103 GLN A CA 1
ATOM 806 C C . GLN A 1 103 ? 9.418 4.660 -4.001 1.00 95.81 103 GLN A C 1
ATOM 808 O O . GLN A 1 103 ? 8.975 4.390 -2.882 1.00 95.81 103 GLN A O 1
ATOM 813 N N . LYS A 1 104 ? 9.834 5.894 -4.315 1.00 96.19 104 LYS A N 1
ATOM 814 C CA . LYS A 1 104 ? 9.734 7.033 -3.383 1.00 96.19 104 LYS A CA 1
ATOM 815 C C . LYS A 1 104 ? 8.284 7.313 -3.000 1.00 96.19 104 LYS A C 1
ATOM 817 O O . LYS A 1 104 ? 7.991 7.486 -1.818 1.00 96.19 104 LYS A O 1
ATOM 822 N N . ASN A 1 105 ? 7.372 7.316 -3.972 1.00 94.00 105 ASN A N 1
ATOM 823 C CA . ASN A 1 105 ? 5.948 7.537 -3.716 1.00 94.00 105 ASN A CA 1
ATOM 824 C C . ASN A 1 105 ? 5.367 6.446 -2.806 1.00 94.00 105 ASN A C 1
ATOM 826 O O . ASN A 1 105 ? 4.641 6.752 -1.862 1.00 94.00 105 ASN A O 1
ATOM 830 N N . LEU A 1 106 ? 5.729 5.179 -3.029 1.00 95.25 106 LEU A N 1
ATOM 831 C CA . LEU A 1 106 ? 5.312 4.073 -2.165 1.00 95.25 106 LEU A CA 1
ATOM 832 C C . LEU A 1 106 ? 5.842 4.227 -0.735 1.00 95.25 106 LEU A C 1
ATOM 834 O O . LEU A 1 106 ? 5.077 4.071 0.213 1.00 95.25 106 LEU A O 1
ATOM 838 N N . GLN A 1 107 ? 7.112 4.599 -0.564 1.00 94.88 107 GLN A N 1
ATOM 839 C CA . GLN A 1 107 ? 7.684 4.864 0.761 1.00 94.88 107 GLN A CA 1
ATOM 840 C C . GLN A 1 107 ? 6.980 6.027 1.474 1.00 94.88 107 GLN A C 1
ATOM 842 O O . GLN A 1 107 ? 6.728 5.964 2.677 1.00 94.88 107 GLN A O 1
ATOM 847 N N . GLN A 1 108 ? 6.626 7.086 0.743 1.00 93.94 108 GLN A N 1
ATOM 848 C CA . GLN A 1 108 ? 5.864 8.202 1.300 1.00 93.94 108 GLN A CA 1
ATOM 849 C C . GLN A 1 108 ? 4.475 7.757 1.763 1.00 93.94 108 GLN A C 1
ATOM 851 O O . GLN A 1 108 ? 4.074 8.106 2.876 1.00 93.94 108 GLN A O 1
ATOM 856 N N . LEU A 1 109 ? 3.769 6.962 0.956 1.00 94.31 109 LEU A N 1
ATOM 857 C CA . LEU A 1 109 ? 2.457 6.423 1.313 1.00 94.31 109 LEU A CA 1
ATOM 858 C C . LEU A 1 109 ? 2.523 5.510 2.539 1.00 94.31 109 LEU A C 1
ATOM 860 O O . LEU A 1 109 ? 1.711 5.672 3.446 1.00 94.31 109 LEU A O 1
ATOM 864 N N . ASP A 1 110 ? 3.513 4.623 2.612 1.00 92.38 110 ASP A N 1
ATOM 865 C CA . ASP A 1 110 ? 3.712 3.738 3.763 1.00 92.38 110 ASP A CA 1
ATOM 866 C C . ASP A 1 110 ? 4.026 4.533 5.044 1.00 92.38 110 ASP A C 1
ATOM 868 O O . ASP A 1 110 ? 3.443 4.314 6.113 1.00 92.38 110 ASP A O 1
ATOM 872 N N . SER A 1 111 ? 4.863 5.569 4.923 1.00 93.62 111 SER A N 1
ATOM 873 C CA . SER A 1 111 ? 5.151 6.478 6.036 1.00 93.62 111 SER A CA 1
ATOM 874 C C . SER A 1 111 ? 3.905 7.239 6.503 1.00 93.62 111 SER A C 1
ATOM 876 O O . SER A 1 111 ? 3.711 7.446 7.703 1.00 93.62 111 SER A O 1
ATOM 878 N N . LEU A 1 112 ? 3.037 7.648 5.571 1.00 91.56 112 LEU A N 1
ATOM 879 C CA . LEU A 1 112 ? 1.797 8.349 5.879 1.00 91.56 112 LEU A CA 1
ATOM 880 C C . LEU A 1 112 ? 0.789 7.404 6.535 1.00 91.56 112 LEU A C 1
ATOM 882 O O . LEU A 1 112 ? 0.172 7.779 7.530 1.00 91.56 112 LEU A O 1
ATOM 886 N N . GLN A 1 113 ? 0.663 6.177 6.031 1.00 88.25 113 GLN A N 1
ATOM 887 C CA . GLN A 1 113 ? -0.171 5.137 6.623 1.00 88.25 113 GLN A CA 1
ATOM 888 C C . GLN A 1 113 ? 0.254 4.849 8.065 1.00 88.25 113 GLN A C 1
ATOM 890 O O . GLN A 1 113 ? -0.593 4.810 8.957 1.00 88.25 113 GLN A O 1
ATOM 895 N N . THR A 1 114 ? 1.558 4.721 8.312 1.00 90.44 114 THR A N 1
ATOM 896 C CA . THR A 1 114 ? 2.099 4.525 9.662 1.00 90.44 114 THR A CA 1
ATOM 897 C C . THR A 1 114 ? 1.752 5.702 10.574 1.00 90.44 114 THR A C 1
ATOM 899 O O . THR A 1 114 ? 1.173 5.500 11.637 1.00 90.44 114 THR A O 1
ATOM 902 N N . LYS A 1 115 ? 1.982 6.945 10.126 1.00 89.38 115 LYS A N 1
ATOM 903 C CA . LYS A 1 115 ? 1.628 8.153 10.895 1.00 89.38 115 LYS A CA 1
ATOM 904 C C . LYS A 1 115 ? 0.137 8.246 11.208 1.00 89.38 115 LYS A C 1
ATOM 906 O O . LYS A 1 115 ? -0.225 8.640 12.312 1.00 89.38 115 LYS A O 1
ATOM 911 N N . ILE A 1 116 ? -0.728 7.903 10.253 1.00 84.62 116 ILE A N 1
ATOM 912 C CA . ILE A 1 116 ? -2.181 7.894 10.456 1.00 84.62 116 ILE A CA 1
ATOM 913 C C . ILE A 1 116 ? -2.557 6.839 11.495 1.00 84.62 116 ILE A C 1
ATOM 915 O O . ILE A 1 116 ? -3.327 7.133 12.406 1.00 84.62 116 ILE A O 1
ATOM 919 N N . ASN A 1 117 ? -2.003 5.631 11.391 1.00 77.88 117 ASN A N 1
ATOM 920 C CA . ASN A 1 117 ? -2.256 4.566 12.356 1.00 77.88 117 ASN A CA 1
ATOM 921 C C . ASN A 1 117 ? -1.794 4.956 13.765 1.00 77.88 117 ASN A C 1
ATOM 923 O O . ASN A 1 117 ? -2.533 4.738 14.727 1.00 77.88 117 ASN A O 1
ATOM 927 N N . ASP A 1 118 ? -0.626 5.584 13.883 1.00 82.69 118 ASP A N 1
ATOM 928 C CA . ASP A 1 118 ? -0.105 6.077 15.156 1.00 82.69 118 ASP A CA 1
ATOM 929 C C . ASP A 1 118 ? -0.954 7.223 15.718 1.00 82.69 118 ASP A C 1
ATOM 931 O O . ASP A 1 118 ? -1.270 7.217 16.907 1.00 82.69 118 ASP A O 1
ATOM 935 N N . ASP A 1 119 ? -1.392 8.183 14.894 1.00 80.69 119 ASP A N 1
ATOM 936 C CA . ASP A 1 119 ? -2.283 9.266 15.338 1.00 80.69 119 ASP A CA 1
ATOM 937 C C . ASP A 1 119 ? -3.645 8.721 15.786 1.00 80.69 119 ASP A C 1
ATOM 939 O O . ASP A 1 119 ? -4.163 9.110 16.832 1.00 80.69 119 ASP A O 1
ATOM 943 N N . ILE A 1 120 ? -4.211 7.756 15.054 1.00 75.50 120 ILE A N 1
ATOM 944 C CA . ILE A 1 120 ? -5.453 7.077 15.442 1.00 75.50 120 ILE A CA 1
ATOM 945 C C . ILE A 1 120 ? -5.265 6.351 16.775 1.00 75.50 120 ILE A C 1
ATOM 947 O O . ILE A 1 120 ? -6.094 6.512 17.675 1.00 75.50 120 ILE A O 1
ATOM 951 N N . LYS A 1 121 ? -4.181 5.584 16.930 1.00 73.62 121 LYS A N 1
ATOM 952 C CA . LYS A 1 121 ? -3.875 4.869 18.171 1.00 73.62 121 LYS A CA 1
ATOM 953 C C . LYS A 1 121 ? -3.712 5.842 19.335 1.00 73.62 121 LYS A C 1
ATOM 955 O O . LYS A 1 121 ? -4.375 5.676 20.355 1.00 73.62 121 LYS A O 1
ATOM 960 N N . ASN A 1 122 ? -2.945 6.914 19.151 1.00 74.31 122 ASN A N 1
ATOM 961 C CA . ASN A 1 122 ? -2.761 7.963 20.150 1.00 74.31 122 ASN A CA 1
ATOM 962 C C . ASN A 1 122 ? -4.084 8.643 20.516 1.00 74.31 122 ASN A C 1
ATOM 964 O O . ASN A 1 122 ? -4.358 8.847 21.696 1.00 74.31 122 ASN A O 1
ATOM 968 N N . ARG A 1 123 ? -4.942 8.957 19.540 1.00 70.81 123 ARG A N 1
ATOM 969 C CA . ARG A 1 123 ? -6.268 9.543 19.789 1.00 70.81 123 ARG A CA 1
ATOM 970 C C . ARG A 1 123 ? -7.220 8.595 20.503 1.00 70.81 123 ARG A C 1
ATOM 972 O O . ARG A 1 123 ? -8.122 9.083 21.173 1.00 70.81 123 ARG A O 1
ATOM 979 N N . ILE A 1 124 ? -7.074 7.279 20.347 1.00 66.56 124 ILE A N 1
ATOM 980 C CA . ILE A 1 124 ? -7.885 6.280 21.058 1.00 66.56 124 ILE A CA 1
ATOM 981 C C . ILE A 1 124 ? -7.344 6.074 22.477 1.00 66.56 124 ILE A C 1
ATOM 983 O O . ILE A 1 124 ? -8.098 6.189 23.442 1.00 66.56 124 ILE A O 1
ATOM 987 N N . GLU A 1 125 ? -6.044 5.821 22.620 1.00 66.00 125 GLU A N 1
ATOM 988 C CA . GLU A 1 125 ? -5.401 5.536 23.907 1.00 66.00 125 GLU A CA 1
ATOM 989 C C . GLU A 1 125 ? -5.380 6.756 24.833 1.00 66.00 125 GLU A C 1
ATOM 991 O O . GLU A 1 125 ? -5.533 6.608 26.049 1.00 66.00 125 GLU A O 1
ATOM 996 N N . ASN A 1 126 ? -5.245 7.959 24.274 1.00 61.34 126 ASN A N 1
ATOM 997 C CA . ASN A 1 126 ? -5.199 9.211 25.024 1.00 61.34 126 ASN A CA 1
ATOM 998 C C . ASN A 1 126 ? -6.516 9.987 24.970 1.00 61.34 126 ASN A C 1
ATOM 1000 O O . ASN A 1 126 ? -6.513 11.176 25.267 1.00 61.34 126 ASN A O 1
ATOM 1004 N N . ASN A 1 127 ? -7.647 9.357 24.621 1.00 66.81 127 ASN A N 1
ATOM 1005 C CA . ASN A 1 127 ? -8.949 9.983 24.843 1.00 66.81 127 ASN A CA 1
ATOM 1006 C C . ASN A 1 127 ? -9.333 9.819 26.326 1.00 66.81 127 ASN A C 1
ATOM 1008 O O . ASN A 1 127 ? -9.820 8.743 26.701 1.00 66.81 127 ASN A O 1
ATOM 1012 N N . PRO A 1 128 ? -9.142 10.836 27.195 1.00 62.84 128 PRO A N 1
ATOM 1013 C CA . PRO A 1 128 ? -9.445 10.705 28.622 1.00 62.84 128 PRO A CA 1
ATOM 1014 C C . PRO A 1 128 ? -10.917 10.345 28.852 1.00 62.84 128 PRO A C 1
ATOM 1016 O O . PRO A 1 128 ? -11.248 9.649 29.810 1.00 62.84 128 PRO A O 1
ATOM 1019 N N . ASN A 1 129 ? -11.791 10.736 27.922 1.00 75.50 129 ASN A N 1
ATOM 1020 C CA . ASN A 1 129 ? -13.226 10.522 28.023 1.00 75.50 129 ASN A CA 1
ATOM 1021 C C . ASN A 1 129 ? -13.611 9.048 27.845 1.00 75.50 129 ASN A C 1
ATOM 1023 O O . ASN A 1 129 ? -14.519 8.585 28.524 1.00 75.50 129 ASN A O 1
ATOM 1027 N N . ILE A 1 130 ? -12.921 8.291 26.979 1.00 76.44 130 ILE A N 1
ATOM 1028 C CA . ILE A 1 130 ? -13.244 6.869 26.756 1.00 76.44 130 ILE A CA 1
ATOM 1029 C C . ILE A 1 130 ? -12.749 6.024 27.927 1.00 76.44 130 ILE A C 1
ATOM 1031 O O . ILE A 1 130 ? -13.505 5.202 28.435 1.00 76.44 130 ILE A O 1
ATOM 1035 N N . LYS A 1 131 ? -11.519 6.251 28.406 1.00 80.75 131 LYS A N 1
ATOM 1036 C CA . LYS A 1 131 ? -10.994 5.547 29.589 1.00 80.75 131 LYS A CA 1
ATOM 1037 C C . LYS A 1 131 ? -11.858 5.798 30.826 1.00 80.75 131 LYS A C 1
ATOM 1039 O O . LYS A 1 131 ? -12.169 4.851 31.541 1.00 80.75 131 LYS A O 1
ATOM 1044 N N . LEU A 1 132 ? -12.287 7.044 31.040 1.00 84.62 132 LEU A N 1
ATOM 1045 C CA . LEU A 1 132 ? -13.221 7.389 32.111 1.00 84.62 132 LEU A CA 1
ATOM 1046 C C . LEU A 1 132 ? -14.581 6.698 31.930 1.00 84.62 132 LEU A C 1
ATOM 1048 O O . LEU A 1 132 ? -15.160 6.207 32.893 1.00 84.62 132 LEU A O 1
ATOM 1052 N N . LEU A 1 133 ? -15.091 6.620 30.699 1.00 84.88 133 LEU A N 1
ATOM 1053 C CA . LEU A 1 133 ? -16.345 5.923 30.422 1.00 84.88 133 LEU A CA 1
ATOM 1054 C C . LEU A 1 133 ? -16.235 4.421 30.723 1.00 84.88 133 LEU A C 1
ATOM 1056 O O . LEU A 1 133 ? -17.133 3.860 31.344 1.00 84.88 133 LEU A O 1
ATOM 1060 N N . VAL A 1 134 ? -15.124 3.781 30.348 1.00 89.06 134 VAL A N 1
ATOM 1061 C CA . VAL A 1 134 ? -14.867 2.364 30.652 1.00 89.06 134 VAL A CA 1
ATOM 1062 C C . VAL A 1 134 ? -14.866 2.133 32.160 1.00 89.06 134 VAL A C 1
ATOM 1064 O O . VAL A 1 134 ? -15.591 1.260 32.630 1.00 89.06 134 VAL A O 1
ATOM 1067 N N . THR A 1 135 ? -14.119 2.926 32.934 1.00 89.56 135 THR A N 1
ATOM 1068 C CA . THR A 1 135 ? -14.042 2.741 34.393 1.00 89.56 135 THR A CA 1
ATOM 1069 C C . THR A 1 135 ? -15.389 2.956 35.080 1.00 89.56 135 THR A C 1
ATOM 1071 O O . THR A 1 135 ? -15.766 2.166 35.948 1.00 89.56 135 THR A O 1
ATOM 1074 N N . LEU A 1 136 ? -16.157 3.968 34.660 1.00 88.50 136 LEU A N 1
ATOM 1075 C CA . LEU A 1 136 ? -17.520 4.188 35.150 1.00 88.50 136 LEU A CA 1
ATOM 1076 C C . LEU A 1 136 ? -18.414 2.975 34.869 1.00 88.50 136 LEU A C 1
ATOM 1078 O O . LEU A 1 136 ? -19.072 2.475 35.779 1.00 88.50 136 LEU A O 1
ATOM 1082 N N . TYR A 1 137 ? -18.403 2.449 33.646 1.00 88.81 137 TYR A N 1
ATOM 1083 C CA . TYR A 1 137 ? -19.242 1.306 33.284 1.00 88.81 137 TYR A CA 1
ATOM 1084 C C . TYR A 1 137 ? -18.793 -0.003 33.947 1.00 88.81 137 TYR A C 1
ATOM 1086 O O . TYR A 1 137 ? -19.634 -0.832 34.282 1.00 88.81 137 TYR A O 1
ATOM 1094 N N . GLU A 1 138 ? -17.498 -0.190 34.206 1.00 91.44 138 GLU A N 1
ATOM 1095 C CA . GLU A 1 138 ? -16.987 -1.352 34.947 1.00 91.44 138 GLU A CA 1
ATOM 1096 C C . GLU A 1 138 ? -17.406 -1.368 36.424 1.00 91.44 138 GLU A C 1
ATOM 1098 O O . GLU A 1 138 ? -17.477 -2.446 37.038 1.00 91.44 138 GLU A O 1
ATOM 1103 N N . SER A 1 139 ? -17.662 -0.186 36.994 1.00 92.25 139 SER A N 1
ATOM 1104 C CA . SER A 1 139 ? -18.156 -0.022 38.365 1.00 92.25 139 SER A CA 1
ATOM 1105 C C . SER A 1 139 ? -19.651 -0.326 38.520 1.00 92.25 139 SER A C 1
ATOM 1107 O O . SER A 1 139 ? -20.090 -0.629 39.629 1.00 92.25 139 SER A O 1
ATOM 1109 N N . LEU A 1 140 ? -20.420 -0.302 37.423 1.00 91.88 140 LEU A N 1
ATOM 1110 C CA . LEU A 1 140 ? -21.848 -0.627 37.421 1.00 91.88 140 LEU A CA 1
ATOM 1111 C C . LEU A 1 140 ? -22.089 -2.141 37.547 1.00 91.88 140 LEU A C 1
ATOM 1113 O O . LEU A 1 140 ? -21.188 -2.968 37.357 1.00 91.88 140 LEU A O 1
ATOM 1117 N N . SER A 1 141 ? -23.332 -2.520 37.859 1.00 93.88 141 SER A N 1
ATOM 1118 C CA . SER A 1 141 ? -23.751 -3.922 37.791 1.00 93.88 141 SER A CA 1
ATOM 1119 C C . SER A 1 141 ? -23.801 -4.405 36.337 1.00 93.88 141 SER A C 1
ATOM 1121 O O . SER A 1 141 ? -24.020 -3.615 35.416 1.00 93.88 141 SER A O 1
ATOM 1123 N N . SER A 1 142 ? -23.607 -5.712 36.122 1.00 93.56 142 SER A N 1
ATOM 1124 C CA . SER A 1 142 ? -23.590 -6.302 34.774 1.00 93.56 142 SER A CA 1
ATOM 1125 C C . SER A 1 142 ? -24.861 -5.990 33.981 1.00 93.56 142 SER A C 1
ATOM 1127 O O . SER A 1 142 ? -24.774 -5.696 32.792 1.00 93.56 142 SER A O 1
ATOM 1129 N N . ASP A 1 143 ? -26.018 -5.990 34.648 1.00 94.12 143 ASP A N 1
ATOM 1130 C CA . ASP A 1 143 ? -27.321 -5.741 34.024 1.00 94.12 143 ASP A CA 1
ATOM 1131 C C . ASP A 1 143 ? -27.472 -4.272 33.603 1.00 94.12 143 ASP A C 1
ATOM 1133 O O . ASP A 1 143 ? -27.839 -3.979 32.465 1.00 94.12 143 ASP A O 1
ATOM 1137 N N . GLN A 1 144 ? -27.104 -3.336 34.488 1.00 93.25 144 GLN A N 1
ATOM 1138 C CA . GLN A 1 144 ? -27.144 -1.900 34.191 1.00 93.25 144 GLN A CA 1
ATOM 1139 C C . GLN A 1 144 ? -26.169 -1.533 33.070 1.00 93.25 144 GLN A C 1
ATOM 1141 O O . GLN A 1 144 ? -26.517 -0.791 32.151 1.00 93.25 144 GLN A O 1
ATOM 1146 N N . ALA A 1 145 ? -24.952 -2.077 33.117 1.00 93.00 145 ALA A N 1
ATOM 1147 C CA . ALA A 1 145 ? -23.958 -1.863 32.076 1.00 93.00 145 ALA A CA 1
ATOM 1148 C C . ALA A 1 145 ? -24.431 -2.423 30.724 1.00 93.00 145 ALA A C 1
ATOM 1150 O O . ALA A 1 145 ? -24.288 -1.745 29.706 1.00 93.00 145 ALA A O 1
ATOM 1151 N N . ALA A 1 146 ? -25.035 -3.617 30.699 1.00 93.62 146 ALA A N 1
ATOM 1152 C CA . ALA A 1 146 ? -25.560 -4.216 29.475 1.00 93.62 146 ALA A CA 1
ATOM 1153 C C . ALA A 1 146 ? -26.668 -3.361 28.838 1.00 93.62 146 ALA A C 1
ATOM 1155 O O . ALA A 1 146 ? -26.666 -3.152 27.620 1.00 93.62 146 ALA A O 1
ATOM 1156 N N . GLU A 1 147 ? -27.579 -2.820 29.651 1.00 94.00 147 GLU A N 1
ATOM 1157 C CA . GLU A 1 147 ? -28.658 -1.961 29.166 1.00 94.00 147 GLU A CA 1
ATOM 1158 C C . GLU A 1 147 ? -28.135 -0.628 28.612 1.00 94.00 147 GLU A C 1
ATOM 1160 O O . GLU A 1 147 ? -28.567 -0.187 27.544 1.00 94.00 147 GLU A O 1
ATOM 1165 N N . LEU A 1 148 ? -27.172 -0.000 29.293 1.00 91.25 148 LEU A N 1
ATOM 1166 C CA . LEU A 1 148 ? -26.579 1.257 28.838 1.00 91.25 148 LEU A CA 1
ATOM 1167 C C . LEU A 1 148 ? -25.735 1.071 27.567 1.00 91.25 148 LEU A C 1
ATOM 1169 O O . LEU A 1 148 ? -25.866 1.862 26.634 1.00 91.25 148 LEU A O 1
ATOM 1173 N N . ILE A 1 149 ? -24.936 0.001 27.472 1.00 90.50 149 ILE A N 1
ATOM 1174 C CA . ILE A 1 149 ? -24.113 -0.300 26.283 1.00 90.50 149 ILE A CA 1
ATOM 1175 C C . ILE A 1 149 ? -24.976 -0.520 25.037 1.00 90.50 149 ILE A C 1
ATOM 1177 O O . ILE A 1 149 ? -24.589 -0.116 23.939 1.00 90.50 149 ILE A O 1
ATOM 1181 N N . LYS A 1 150 ? -26.162 -1.119 25.193 1.00 91.12 150 LYS A N 1
ATOM 1182 C CA . LYS A 1 150 ? -27.120 -1.322 24.097 1.00 91.12 150 LYS A CA 1
ATOM 1183 C C . LYS A 1 150 ? -27.657 -0.006 23.520 1.00 91.12 150 LYS A C 1
ATOM 1185 O O . LYS A 1 150 ? -28.040 0.033 22.354 1.00 91.12 150 LYS A O 1
ATOM 1190 N N . ARG A 1 151 ? -27.704 1.062 24.325 1.00 90.38 151 ARG A N 1
ATOM 1191 C CA . ARG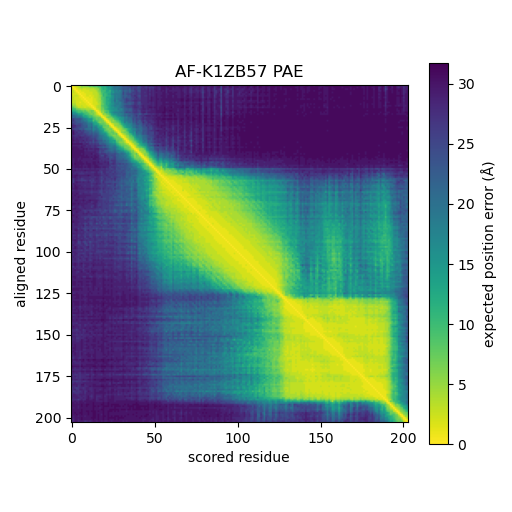 A 1 151 ? -28.178 2.395 23.909 1.00 90.38 151 ARG A CA 1
ATOM 1192 C C . ARG A 1 151 ? -27.090 3.223 23.219 1.00 90.38 151 ARG A C 1
ATOM 1194 O O . ARG A 1 151 ? -27.406 4.234 22.597 1.00 90.38 151 ARG A O 1
ATOM 1201 N N . LEU A 1 152 ? -25.824 2.817 23.325 1.00 87.56 152 LEU A N 1
ATOM 1202 C CA . LEU A 1 152 ? -24.707 3.500 22.679 1.00 87.56 152 LEU A CA 1
ATOM 1203 C C . LEU A 1 152 ? -24.611 3.143 21.183 1.00 87.56 152 LEU A C 1
ATOM 1205 O O . LEU A 1 152 ? -24.988 2.041 20.775 1.00 87.56 152 LEU A O 1
ATOM 1209 N N . PRO A 1 153 ? -24.053 4.040 20.345 1.00 86.62 153 PRO A N 1
ATOM 1210 C CA . PRO A 1 153 ? -23.711 3.708 18.968 1.00 86.62 153 PRO A CA 1
ATOM 1211 C C . PRO A 1 153 ? -22.721 2.540 18.915 1.00 86.62 153 PRO A C 1
ATOM 1213 O O . PRO A 1 153 ? -21.724 2.537 19.639 1.00 86.62 153 PRO A O 1
ATOM 1216 N N . MET A 1 154 ? -22.947 1.591 18.001 1.00 87.38 154 MET A N 1
ATOM 1217 C CA . MET A 1 154 ? -22.167 0.347 17.899 1.00 87.38 154 MET A CA 1
ATOM 1218 C C . MET A 1 154 ? -20.644 0.576 17.878 1.00 87.38 154 MET A C 1
ATOM 1220 O O . MET A 1 154 ? -19.899 -0.131 18.552 1.00 87.38 154 MET A O 1
ATOM 1224 N N . THR A 1 155 ? -20.172 1.602 17.167 1.00 84.38 155 THR A N 1
ATOM 1225 C CA . THR A 1 155 ? -18.743 1.952 17.076 1.00 84.38 155 THR A CA 1
ATOM 1226 C C . THR A 1 155 ? -18.137 2.360 18.425 1.00 84.38 155 THR A C 1
ATOM 1228 O O . THR A 1 155 ? -16.972 2.072 18.692 1.00 84.38 155 THR A O 1
ATOM 1231 N N . VAL A 1 156 ? -18.907 3.024 19.293 1.00 83.81 156 VAL A N 1
ATOM 1232 C CA . VAL A 1 156 ? -18.459 3.420 20.640 1.00 83.81 156 VAL A CA 1
ATOM 1233 C C . VAL A 1 156 ? -18.457 2.208 21.565 1.00 83.81 156 VAL A C 1
ATOM 1235 O O . VAL A 1 156 ? -17.485 2.002 22.288 1.00 83.81 156 VAL A O 1
ATOM 1238 N N . SER A 1 157 ? -19.492 1.366 21.487 1.00 88.75 157 SER A N 1
ATOM 1239 C CA . SER A 1 157 ? -19.583 0.124 22.263 1.00 88.75 157 SER A CA 1
ATOM 1240 C C . SER A 1 157 ? -18.403 -0.809 21.982 1.00 88.75 157 SER A C 1
ATOM 1242 O O . SER A 1 157 ? -17.817 -1.343 22.920 1.00 88.75 157 SER A O 1
ATOM 1244 N N . LEU A 1 158 ? -17.991 -0.948 20.717 1.00 89.38 158 LEU A N 1
ATOM 1245 C CA . LEU A 1 158 ? -16.834 -1.764 20.330 1.00 89.38 158 LEU A CA 1
ATOM 1246 C C . LEU A 1 158 ? -15.521 -1.234 20.918 1.00 89.38 158 LEU A C 1
ATOM 1248 O O . LEU A 1 158 ? -14.777 -2.002 21.525 1.00 89.38 158 LEU A O 1
ATOM 1252 N N . LYS A 1 159 ? -15.269 0.077 20.816 1.00 84.81 159 LYS A N 1
ATOM 1253 C CA . LYS A 1 159 ? -14.075 0.706 21.408 1.00 84.81 159 LYS A CA 1
ATOM 1254 C C . LYS A 1 159 ? -14.043 0.565 22.929 1.00 84.81 159 LYS A C 1
ATOM 1256 O O . LYS A 1 159 ? -12.998 0.270 23.498 1.00 84.81 159 LYS A O 1
ATOM 1261 N N . MET A 1 160 ? -15.187 0.745 23.588 1.00 87.00 160 MET A N 1
ATOM 1262 C CA . MET A 1 160 ? -15.289 0.626 25.042 1.00 87.00 160 MET A CA 1
ATOM 1263 C C . MET A 1 160 ? -15.000 -0.805 25.506 1.00 87.00 160 MET A C 1
ATOM 1265 O O . MET A 1 160 ? -14.236 -1.011 26.442 1.00 87.00 160 MET A O 1
ATOM 1269 N N . VAL A 1 161 ? -15.565 -1.797 24.815 1.00 88.88 161 VAL A N 1
ATOM 1270 C CA . VAL A 1 161 ? -15.382 -3.221 25.121 1.00 88.88 161 VAL A CA 1
ATOM 1271 C C . VAL A 1 161 ? -13.943 -3.683 24.903 1.00 88.88 161 VAL A C 1
ATOM 1273 O O . VAL A 1 161 ? -13.440 -4.462 25.706 1.00 88.88 161 VAL A O 1
ATOM 1276 N N . GLN A 1 162 ? -13.257 -3.176 23.874 1.00 87.56 162 GLN A N 1
ATOM 1277 C CA . GLN A 1 162 ? -11.837 -3.473 23.631 1.00 87.56 162 GLN A CA 1
ATOM 1278 C C . GLN A 1 162 ? -10.922 -3.010 24.774 1.00 87.56 162 GLN A C 1
ATOM 1280 O O . GLN A 1 162 ? -9.889 -3.626 25.017 1.00 87.56 162 GLN A O 1
ATOM 1285 N N . MET A 1 163 ? -11.295 -1.934 25.469 1.00 85.38 163 MET A N 1
ATOM 1286 C CA . MET A 1 163 ? -10.522 -1.363 26.577 1.00 85.38 163 MET A CA 1
ATOM 1287 C C . MET A 1 163 ? -10.981 -1.864 27.956 1.00 85.38 163 MET A C 1
ATOM 1289 O O . MET A 1 163 ? -10.356 -1.529 28.960 1.00 85.38 163 MET A O 1
ATOM 1293 N N . MET A 1 164 ? -12.065 -2.642 28.016 1.00 88.38 164 MET A N 1
ATOM 1294 C CA . MET A 1 164 ? -12.663 -3.147 29.250 1.00 88.38 164 MET A CA 1
ATOM 1295 C C . MET A 1 164 ? -11.965 -4.421 29.740 1.00 88.38 164 MET A C 1
ATOM 1297 O O . MET A 1 164 ? -11.480 -5.238 28.957 1.00 88.38 164 MET A O 1
ATOM 1301 N N . ASN A 1 165 ? -11.974 -4.651 31.051 1.00 90.56 165 ASN A N 1
ATOM 1302 C CA . ASN A 1 165 ? -11.496 -5.882 31.656 1.00 90.56 165 ASN A CA 1
ATOM 1303 C C . ASN A 1 165 ? -12.268 -7.095 31.090 1.00 90.56 165 ASN A C 1
ATOM 1305 O O . ASN A 1 165 ? -13.492 -7.177 31.264 1.00 90.56 165 ASN A O 1
ATOM 1309 N N . PRO A 1 166 ? -11.579 -8.099 30.509 1.00 89.94 166 PRO A N 1
ATOM 1310 C CA . PRO A 1 166 ? -12.226 -9.246 29.869 1.00 89.94 166 PRO A CA 1
ATOM 1311 C C . PRO A 1 166 ? -13.189 -10.011 30.785 1.00 89.94 166 PRO A C 1
ATOM 1313 O O . PRO A 1 166 ? -14.229 -10.502 30.340 1.00 89.94 166 PRO A O 1
ATOM 1316 N N . LYS A 1 167 ? -12.887 -10.089 32.089 1.00 91.88 167 LYS A N 1
ATOM 1317 C CA . LYS A 1 167 ? -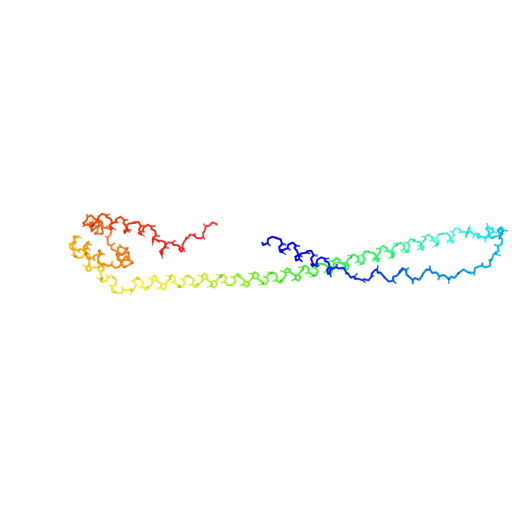13.744 -10.772 33.072 1.00 91.88 167 LYS A CA 1
ATOM 1318 C C . LYS A 1 167 ? -15.037 -10.002 33.334 1.00 91.88 167 LYS A C 1
ATOM 1320 O O . LYS A 1 167 ? -16.084 -10.620 33.513 1.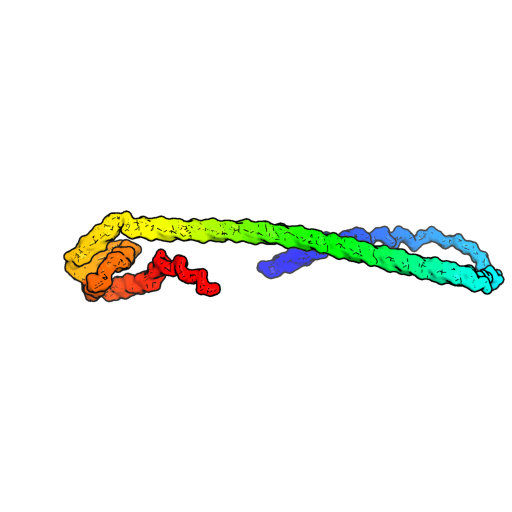00 91.88 167 LYS A O 1
ATOM 1325 N N . LYS A 1 168 ? -14.973 -8.667 33.374 1.00 92.56 168 LYS A N 1
ATOM 1326 C CA . LYS A 1 168 ? -16.151 -7.801 33.539 1.00 92.56 168 LYS A CA 1
ATOM 1327 C C . LYS A 1 168 ? -17.005 -7.826 32.282 1.00 92.56 168 LYS A C 1
ATOM 1329 O O . LYS A 1 168 ? -18.202 -8.080 32.385 1.00 92.56 168 LYS A O 1
ATOM 1334 N N . PHE A 1 169 ? -16.378 -7.691 31.115 1.00 92.81 169 PHE A N 1
ATOM 1335 C CA . PHE A 1 169 ? -17.073 -7.793 29.840 1.00 92.81 169 PHE A CA 1
ATOM 1336 C C . PHE A 1 169 ? -17.797 -9.136 29.680 1.00 92.81 169 PHE A C 1
ATOM 1338 O O . PHE A 1 169 ? -18.962 -9.146 29.307 1.00 92.81 169 PHE A O 1
ATOM 1345 N N . SER A 1 170 ? -17.172 -10.257 30.061 1.00 92.38 170 SER A N 1
ATOM 1346 C CA . SER A 1 170 ? -17.818 -11.581 30.012 1.00 92.38 170 SER A CA 1
ATOM 1347 C C . SER A 1 170 ? -19.111 -11.643 30.838 1.00 92.38 170 SER A C 1
ATOM 1349 O O . SER A 1 170 ? -20.101 -12.222 30.400 1.00 92.38 170 SER A O 1
ATOM 1351 N N . LYS A 1 171 ? -19.128 -11.016 32.023 1.00 94.31 171 LYS A N 1
ATOM 1352 C CA . LYS A 1 171 ? -20.330 -10.938 32.869 1.00 94.31 171 LYS A CA 1
ATOM 1353 C C . LYS A 1 171 ? -21.399 -10.025 32.268 1.00 94.31 171 LYS A C 1
ATOM 1355 O O . LYS A 1 171 ? -22.571 -10.366 32.314 1.00 94.31 171 LYS A O 1
ATOM 1360 N N . ILE A 1 172 ? -20.995 -8.895 31.693 1.00 94.38 172 ILE A N 1
ATOM 1361 C CA . ILE A 1 172 ? -21.899 -7.963 31.006 1.00 94.38 172 ILE A CA 1
ATOM 1362 C C . ILE A 1 172 ? -22.526 -8.631 29.778 1.00 94.38 172 ILE A C 1
ATOM 1364 O O . ILE A 1 172 ? -23.727 -8.516 29.572 1.00 94.38 172 ILE A O 1
ATOM 1368 N N . LEU A 1 173 ? -21.735 -9.371 28.996 1.00 93.00 173 LEU A N 1
ATOM 1369 C CA . LEU A 1 173 ? -22.197 -10.102 27.818 1.00 93.00 173 LEU A CA 1
ATOM 1370 C C . LEU A 1 173 ? -23.234 -11.174 28.186 1.00 93.00 173 LEU A C 1
ATOM 1372 O O . LEU A 1 173 ? -24.189 -11.369 27.443 1.00 93.00 173 LEU A O 1
ATOM 1376 N N . ALA A 1 174 ? -23.078 -11.824 29.344 1.00 94.12 174 ALA A N 1
ATOM 1377 C CA . ALA A 1 174 ? -24.045 -12.793 29.861 1.00 94.12 174 ALA A CA 1
ATOM 1378 C C . ALA A 1 174 ? -25.384 -12.153 30.279 1.00 94.12 174 ALA A C 1
ATOM 1380 O O . ALA A 1 174 ? -26.428 -12.780 30.131 1.00 94.12 174 ALA A O 1
ATOM 1381 N N . SER A 1 175 ? -25.356 -10.910 30.767 1.00 94.19 175 SER A N 1
ATOM 1382 C CA . SER A 1 175 ? -26.546 -10.117 31.121 1.00 94.19 175 SER A CA 1
ATOM 1383 C C . SER A 1 175 ? -27.177 -9.378 29.927 1.00 94.19 175 SER A C 1
ATOM 1385 O O . SER A 1 175 ? -28.184 -8.686 30.078 1.00 94.19 175 SER A O 1
ATOM 1387 N N . MET A 1 176 ? -26.579 -9.468 28.739 1.00 94.19 176 MET A N 1
ATOM 1388 C CA . MET A 1 176 ? -26.968 -8.710 27.550 1.00 94.19 176 MET A CA 1
ATOM 1389 C C . MET A 1 176 ? -27.965 -9.476 26.675 1.00 94.19 176 MET A C 1
ATOM 1391 O O . MET A 1 176 ? -28.028 -10.702 26.688 1.00 94.19 176 MET A O 1
ATOM 1395 N N . ASP A 1 177 ? -28.728 -8.746 25.857 1.00 94.19 177 ASP A N 1
ATOM 1396 C CA . ASP A 1 177 ? -29.604 -9.357 24.854 1.00 94.19 177 ASP A CA 1
ATOM 1397 C C . ASP A 1 177 ? -28.798 -10.270 23.897 1.00 94.19 177 ASP A C 1
ATOM 1399 O O . ASP A 1 177 ? -27.836 -9.792 23.285 1.00 94.19 177 ASP A O 1
ATOM 1403 N N . PRO A 1 178 ? -29.187 -11.549 23.704 1.00 93.94 178 PRO A N 1
ATOM 1404 C CA . PRO A 1 178 ? -28.414 -12.510 22.913 1.00 93.94 178 PRO A CA 1
ATOM 1405 C C . PRO A 1 178 ? -28.164 -12.082 21.463 1.00 93.94 178 PRO A C 1
ATOM 1407 O O . PRO A 1 178 ? -27.112 -12.396 20.898 1.00 93.94 178 PRO A O 1
ATOM 1410 N N . LYS A 1 179 ? -29.104 -11.352 20.842 1.00 93.88 179 LYS A N 1
ATOM 1411 C CA . LYS A 1 179 ? -28.941 -10.873 19.461 1.00 93.88 179 LYS A CA 1
ATOM 1412 C C . LYS A 1 179 ? -27.894 -9.770 19.406 1.00 93.88 179 LYS A C 1
ATOM 1414 O O . LYS A 1 179 ? -27.014 -9.806 18.548 1.00 93.88 179 LYS A O 1
ATOM 1419 N N . PHE A 1 180 ? -27.963 -8.816 20.334 1.00 92.69 180 PHE A N 1
ATOM 1420 C CA . PHE A 1 180 ? -26.981 -7.737 20.416 1.00 92.69 180 PHE A CA 1
ATOM 1421 C C . PHE A 1 180 ? -25.589 -8.255 20.803 1.00 92.69 180 PHE A C 1
ATOM 1423 O O . PHE A 1 180 ? -24.610 -7.866 20.173 1.00 92.69 180 PHE A O 1
ATOM 1430 N N . ALA A 1 181 ? -25.498 -9.176 21.767 1.00 92.56 181 ALA A N 1
ATOM 1431 C CA . ALA A 1 181 ? -24.247 -9.827 22.155 1.00 92.56 181 ALA A CA 1
ATOM 1432 C C . ALA A 1 181 ? -23.581 -10.526 20.957 1.00 92.56 181 ALA A C 1
ATOM 1434 O O . ALA A 1 181 ? -22.402 -10.309 20.687 1.00 92.56 181 ALA A O 1
ATOM 1435 N N . SER A 1 182 ? -24.358 -11.291 20.183 1.00 91.81 182 SER A N 1
ATOM 1436 C CA . SER A 1 182 ? -23.872 -11.969 18.974 1.00 91.81 182 SER A CA 1
ATOM 1437 C C . SER A 1 182 ? -23.368 -10.984 17.918 1.00 91.81 182 SER A C 1
ATOM 1439 O O . SER A 1 182 ? -22.318 -11.204 17.313 1.00 91.81 182 SER A O 1
ATOM 1441 N N . GLU A 1 183 ? -24.088 -9.880 17.704 1.00 92.94 183 GLU A N 1
ATOM 1442 C CA . GLU A 1 183 ? -23.674 -8.842 16.759 1.00 92.94 183 GLU A CA 1
ATOM 1443 C C . GLU A 1 183 ? -22.393 -8.132 17.207 1.00 92.94 183 GLU A C 1
ATOM 1445 O O . GLU A 1 183 ? -21.484 -7.929 16.399 1.00 92.94 183 GLU A O 1
ATOM 1450 N N . LEU A 1 184 ? -22.296 -7.802 18.495 1.00 91.12 184 LEU A N 1
ATOM 1451 C CA . LEU A 1 184 ? -21.121 -7.185 19.096 1.00 91.12 184 LEU A CA 1
ATOM 1452 C C . LEU A 1 184 ? -19.900 -8.106 18.974 1.00 91.12 184 LEU A C 1
ATOM 1454 O O . LEU A 1 184 ? -18.856 -7.661 18.508 1.00 91.12 184 LEU A O 1
ATOM 1458 N N . SER A 1 185 ? -20.032 -9.397 19.296 1.00 90.00 185 SER A N 1
ATOM 1459 C CA . SER A 1 185 ? -18.962 -10.391 19.134 1.00 90.00 185 SER A CA 1
ATOM 1460 C C . SER A 1 185 ? -18.558 -10.583 17.671 1.00 90.00 185 SER A C 1
ATOM 1462 O O . SER A 1 185 ? -17.369 -10.603 17.359 1.00 90.00 185 SER A O 1
ATOM 1464 N N . ARG A 1 186 ? -19.525 -10.663 16.746 1.00 92.88 186 ARG A N 1
ATOM 1465 C CA . ARG A 1 186 ? -19.252 -10.766 15.303 1.00 92.88 186 ARG A CA 1
ATOM 1466 C C . ARG A 1 186 ? -18.457 -9.566 14.802 1.00 92.88 186 ARG A C 1
ATOM 1468 O O . ARG A 1 186 ? -17.514 -9.725 14.028 1.00 92.88 186 ARG A O 1
ATOM 1475 N N . ARG A 1 187 ? -18.821 -8.365 15.250 1.00 89.81 187 ARG A N 1
ATOM 1476 C CA . ARG A 1 187 ? -18.095 -7.138 14.918 1.00 89.81 187 ARG A CA 1
ATOM 1477 C C . ARG A 1 187 ? -16.742 -7.065 15.598 1.00 89.81 187 ARG A C 1
ATOM 1479 O O . ARG A 1 187 ? -15.810 -6.636 14.947 1.00 89.81 187 ARG A O 1
ATOM 1486 N N . LEU A 1 188 ? -16.587 -7.563 16.819 1.00 86.56 188 LEU A N 1
ATOM 1487 C CA . LEU A 1 188 ? -15.284 -7.638 17.481 1.00 86.56 188 LEU A CA 1
ATOM 1488 C C . LEU A 1 188 ? -14.292 -8.539 16.720 1.00 86.56 188 LEU A C 1
ATOM 1490 O O . LEU A 1 188 ? -13.095 -8.284 16.765 1.00 86.56 188 LEU A O 1
ATOM 1494 N N . ILE A 1 189 ? -14.793 -9.557 16.003 1.00 85.94 189 ILE A N 1
ATOM 1495 C CA . ILE A 1 189 ? -14.013 -10.458 15.128 1.00 85.94 189 ILE A CA 1
ATOM 1496 C C . ILE A 1 189 ? -13.799 -9.879 13.720 1.00 85.94 189 ILE A C 1
ATOM 1498 O O . ILE A 1 189 ? -12.790 -10.173 13.084 1.00 85.94 189 ILE A O 1
ATOM 1502 N N . ARG A 1 190 ? -14.700 -9.019 13.224 1.00 80.69 190 ARG A N 1
ATOM 1503 C CA . ARG A 1 190 ? -14.556 -8.347 11.916 1.00 80.69 190 ARG A CA 1
ATOM 1504 C C . ARG A 1 190 ? -13.777 -7.023 11.977 1.00 80.69 190 ARG A C 1
ATOM 1506 O O . ARG A 1 190 ? -13.027 -6.719 11.057 1.00 80.69 190 ARG A O 1
ATOM 1513 N N . GLU A 1 191 ? -13.906 -6.270 13.063 1.00 68.69 191 GLU A N 1
ATOM 1514 C CA . GLU A 1 191 ? -13.170 -5.038 13.372 1.00 68.69 191 GLU A CA 1
ATOM 1515 C C . GLU A 1 191 ? -11.912 -5.197 14.272 1.00 68.69 191 GLU A C 1
ATOM 1517 O O . GLU A 1 191 ? -11.375 -4.165 14.680 1.00 68.69 191 GLU A O 1
ATOM 1522 N N . PRO A 1 192 ? -11.320 -6.389 14.549 1.00 57.81 192 PRO A N 1
ATOM 1523 C CA . PRO A 1 192 ? -9.988 -6.434 15.143 1.00 57.81 192 PRO A CA 1
ATOM 1524 C C . PRO A 1 192 ? -8.971 -5.897 14.126 1.00 57.81 192 PRO A C 1
ATOM 1526 O O . PRO A 1 192 ? -7.879 -5.479 14.490 1.00 57.81 192 PRO A O 1
ATOM 1529 N N . ALA A 1 193 ? -9.365 -5.839 12.847 1.00 46.53 193 ALA A N 1
ATOM 1530 C CA . ALA A 1 193 ? -8.594 -5.378 11.708 1.00 46.53 193 ALA A CA 1
ATOM 1531 C C . ALA A 1 193 ? -8.335 -3.861 11.667 1.00 46.53 193 ALA A C 1
ATOM 1533 O O . ALA A 1 193 ? -7.433 -3.462 10.951 1.00 46.53 193 ALA A O 1
ATOM 1534 N N . LEU A 1 194 ? -9.004 -3.010 12.456 1.00 47.03 194 LEU A N 1
ATOM 1535 C CA . LEU A 1 194 ? -8.525 -1.621 12.621 1.00 47.03 194 LEU A CA 1
ATOM 1536 C C . LEU A 1 194 ? -7.346 -1.518 13.612 1.00 47.03 194 LEU A C 1
ATOM 1538 O O . LEU A 1 194 ? -6.691 -0.484 13.672 1.00 47.03 194 LEU A O 1
ATOM 1542 N N . ALA A 1 195 ? -7.054 -2.594 14.355 1.00 45.88 195 ALA A N 1
ATOM 1543 C CA . ALA A 1 195 ? -5.854 -2.736 15.181 1.00 45.88 195 ALA A CA 1
ATOM 1544 C C . ALA A 1 195 ? -4.820 -3.723 14.589 1.00 45.88 195 ALA A C 1
ATOM 1546 O O . ALA A 1 195 ? -3.652 -3.666 14.963 1.00 45.88 195 ALA A O 1
ATOM 1547 N N . ALA A 1 196 ? -5.230 -4.619 13.678 1.00 40.81 196 ALA A N 1
ATOM 1548 C CA . ALA A 1 196 ? -4.395 -5.703 13.145 1.00 40.81 196 ALA A CA 1
ATOM 1549 C C . ALA A 1 196 ? -4.142 -5.676 11.621 1.00 40.81 196 ALA A C 1
ATOM 1551 O O . ALA A 1 196 ? -3.273 -6.410 11.160 1.00 40.81 196 ALA A O 1
ATOM 1552 N N . ALA A 1 197 ? -4.816 -4.839 10.815 1.00 39.03 197 ALA A N 1
ATOM 1553 C CA . ALA A 1 197 ? -4.527 -4.743 9.369 1.00 39.03 197 ALA A CA 1
ATOM 1554 C C . ALA A 1 197 ? -3.199 -4.022 9.045 1.00 39.03 197 ALA A C 1
ATOM 1556 O O . ALA A 1 197 ? -2.875 -3.803 7.881 1.00 39.03 197 ALA A O 1
ATOM 1557 N N . ASN A 1 198 ? -2.412 -3.680 10.067 1.00 47.03 198 ASN A N 1
ATOM 1558 C CA . ASN A 1 198 ? -1.171 -2.920 9.970 1.00 47.03 198 ASN A CA 1
ATOM 1559 C C . ASN A 1 198 ? 0.075 -3.824 10.074 1.00 47.03 198 ASN A C 1
ATOM 1561 O O . ASN A 1 198 ? 1.186 -3.310 10.023 1.00 47.03 198 ASN A O 1
ATOM 1565 N N . THR A 1 199 ? -0.068 -5.142 10.288 1.00 49.69 199 THR A N 1
ATOM 1566 C CA . THR A 1 199 ? 1.077 -6.025 10.609 1.00 49.69 199 THR A CA 1
ATOM 1567 C C . THR A 1 199 ? 1.157 -7.317 9.792 1.00 49.69 199 THR A C 1
ATOM 1569 O O . THR A 1 199 ? 1.921 -8.212 10.142 1.00 49.69 199 THR A O 1
ATOM 1572 N N . THR A 1 200 ? 0.418 -7.460 8.687 1.00 48.00 200 THR A N 1
ATOM 1573 C CA . THR A 1 200 ? 0.497 -8.680 7.853 1.00 48.00 200 THR A CA 1
ATOM 1574 C C . THR A 1 200 ? 0.547 -8.384 6.352 1.00 48.00 200 THR A C 1
ATOM 1576 O O . THR A 1 200 ? -0.254 -8.875 5.567 1.00 48.00 200 THR A O 1
ATOM 1579 N N . GLY A 1 201 ? 1.539 -7.587 5.952 1.00 38.50 201 GLY A N 1
ATOM 1580 C CA . GLY A 1 201 ? 2.089 -7.559 4.595 1.00 38.50 201 GLY A CA 1
ATOM 1581 C C . GLY A 1 201 ? 3.482 -8.185 4.613 1.00 38.50 201 GLY A C 1
ATOM 1582 O O . GLY A 1 201 ? 4.479 -7.477 4.606 1.00 38.50 201 GLY A O 1
ATOM 1583 N N . GLY A 1 202 ? 3.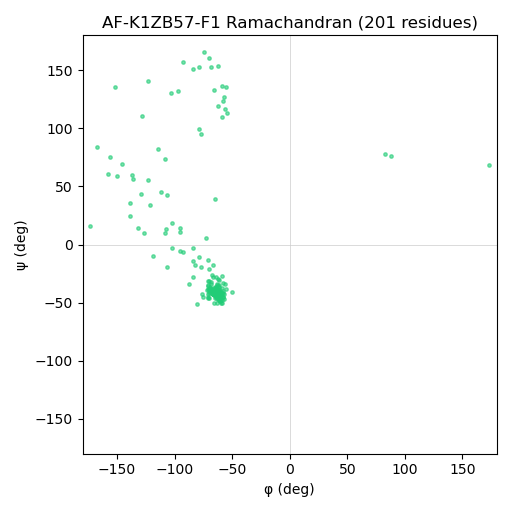546 -9.508 4.752 1.00 43.62 202 GLY A N 1
ATOM 1584 C CA . GLY A 1 202 ? 4.801 -10.241 4.888 1.00 43.62 202 GLY A CA 1
ATOM 1585 C C . GLY A 1 202 ? 4.649 -11.690 4.457 1.00 43.62 202 GLY A C 1
ATOM 1586 O O . GLY A 1 202 ? 4.575 -12.574 5.307 1.00 43.62 202 GLY A O 1
ATOM 1587 N N . LYS A 1 203 ? 4.579 -11.900 3.141 1.00 36.69 203 LYS A N 1
ATOM 1588 C CA . LYS A 1 203 ? 5.220 -12.998 2.409 1.00 36.69 203 LYS A CA 1
ATOM 1589 C C . LYS A 1 203 ? 5.520 -12.523 0.997 1.00 36.69 203 LYS A C 1
ATOM 1591 O O . LYS A 1 203 ? 4.627 -11.865 0.423 1.00 36.69 203 LYS A O 1
#

Solvent-accessible surface area (backbone atoms only — not comparable to full-atom values): 12256 Å² total; per-residue (Å²): 113,72,68,58,55,53,51,53,51,55,54,55,62,67,70,73,58,84,88,81,82,81,79,83,84,81,84,85,80,89,83,91,78,76,84,90,74,80,88,88,87,85,90,81,82,79,78,70,76,88,47,70,68,60,49,52,51,54,52,53,51,51,53,49,50,54,47,53,53,49,50,52,52,50,52,53,52,50,51,55,50,50,53,52,51,50,53,50,51,51,53,50,52,53,52,49,51,52,49,53,53,50,51,52,52,50,52,51,50,52,53,49,52,51,51,50,52,50,51,52,48,50,56,59,76,67,29,68,67,57,60,50,48,36,56,55,46,70,71,45,55,41,54,60,36,26,57,54,49,70,74,43,59,67,75,57,42,52,56,41,56,75,74,39,58,67,73,60,50,54,49,19,50,71,52,29,60,69,68,59,42,51,51,51,53,54,44,55,70,65,56,46,46,85,80,51,71,84,78,74,91,82,130

Sequence (203 aa):
MKTIIISVLLILMSLLIPCNLLDAVAYAEEATARPSLSPDEELKNINAPTDRESNDLYIDLAREIERSERDRRIQGNTQLAEEGVSLLQGQIKERQAELEDLQKNLQQLDSLQTKINDDIKNRIENNPNIKLLVTLYESLSSDQAAELIKRLPMTVSLKMVQMMNPKKFSKILASMDPKFASELSRRLIREPALAAANTTGGK

Secondary structure (DSSP, 8-state):
-HHHHHHHHHHHHHSSS-S-SSSSSS-------PPP--SSSSSS------SHHHHHHHHHHHHHHHHHHHHHHHHHHHHHHHHHHHHHHHHHHHHHHHHHHHHHHHHHHHHHHHHHHHHHHHHHHT-HHHHHHHHHHHHS-HHHHHHHHHHS-HHHHHHHHHHS-HHHHHHHHHTS-HHHHHHHHHHHHHSTHHHHTTS----